Protein AF-A0A5B0RX99-F1 (afdb_monomer)

Mean predicted aligned error: 8.77 Å

InterPro domains:
  IPR029058 Alpha/Beta hydrolase fold [G3DSA:3.40.50.1820] (1-165)

Organism: NCBI:txid56615

Nearest PDB structures (foldseek):
  7n8o-assembly1_Q  TM=3.660E-01  e=1.520E+00  Synechocystis sp. PCC 6803 substr. Kazusa
  7k3h-assembly1_B  TM=4.152E-01  e=3.210E+00  synthetic construct

Solvent-accessible surface area (backbone atoms only — not comparable to full-atom values): 11463 Å² total; per-residue (Å²): 92,63,72,64,35,92,83,40,63,85,83,66,67,64,47,78,41,72,55,73,73,66,73,64,58,77,75,47,52,69,70,57,51,49,55,49,50,66,51,41,80,76,48,32,45,50,47,56,87,42,35,36,41,37,44,31,20,48,67,59,58,67,37,58,70,59,34,48,52,50,38,57,46,75,47,63,54,42,88,83,42,94,37,45,35,38,34,34,30,39,17,29,44,44,78,59,56,84,49,66,58,44,70,77,42,39,73,61,45,64,72,65,63,66,54,66,38,58,53,67,61,49,44,47,55,54,49,52,54,48,49,38,51,52,49,32,52,57,36,68,68,59,72,86,50,102,53,48,68,58,49,51,50,51,30,51,49,30,49,50,50,39,48,50,53,50,60,73,26,38,66,76,83,70,96,70,75,97,78,77,71,92,42,76,92,70,48,45,56,70,18,41,50,72,81,44,76,41,82,134

Radius of gyration: 18.37 Å; Cα contacts (8 Å, |Δi|>4): 247; chains: 1; bounding box: 47×45×50 Å

Secondary structure (DSSP, 8-state):
--SS-TT--TT---EEEES--GGGGGGS-HHHHHHHHHGGGTS-SS-TT--EEEEE-HHHHH-HHHHHHHHHHHTGGGGG----EEEEEETT--GGGGSSHHHHTHHHHHHHT--SS-HHHHHHHHHHHHHHHHHHHHHHTS---TTHHHHHHHHHHHHHHHHHHHHHTSPPPPSS-TT----GGG--TT-EEEEEEE--

Foldseek 3Di:
DQQPPPPRDPPAAAEEEEADDCVVVVVDDPVSVVVQVVCVPQAAPHHLRHEYEYEHELVQCVPVVNVVVVCSRPPPSNVPGPYFYWYKYAAQDDSCLPDCCCVVPVVVCVVVSSGPERSVLSVVLSVLLVVLSVQLSVLVPPPCDVVNVVSVVSNVVSVVSNVVSLVVQADDPPPDDPDDDPDSVNRDHSHMDIPDGDHD

Structure (mmCIF, N/CA/C/O backbone):
data_AF-A0A5B0RX99-F1
#
_entry.id   AF-A0A5B0RX99-F1
#
loop_
_atom_site.group_PDB
_atom_site.id
_atom_site.type_symbol
_atom_site.label_atom_id
_atom_site.label_alt_id
_atom_site.label_comp_id
_atom_site.label_asym_id
_atom_site.label_entity_id
_atom_site.label_seq_id
_atom_site.pdbx_PDB_ins_code
_atom_site.Cartn_x
_atom_site.Cartn_y
_atom_site.Cartn_z
_atom_site.occupancy
_atom_site.B_iso_or_equiv
_atom_site.auth_seq_id
_atom_site.auth_comp_id
_atom_site.auth_asym_id
_atom_site.auth_atom_id
_atom_site.pdbx_PDB_model_num
ATOM 1 N N . MET A 1 1 ? -13.261 -9.940 0.180 1.00 48.97 1 MET A N 1
ATOM 2 C CA . MET A 1 1 ? -13.427 -11.412 0.161 1.00 48.97 1 MET A CA 1
ATOM 3 C C . MET A 1 1 ? -13.240 -12.005 1.550 1.00 48.97 1 MET A C 1
ATOM 5 O O . MET A 1 1 ? -14.207 -12.519 2.079 1.00 48.97 1 MET A O 1
ATOM 9 N N . ALA A 1 2 ? -12.055 -11.882 2.155 1.00 49.72 2 ALA A N 1
ATOM 10 C CA . ALA A 1 2 ? -11.789 -12.439 3.480 1.00 49.72 2 ALA A CA 1
ATOM 11 C C . ALA A 1 2 ? -12.323 -11.592 4.651 1.00 49.72 2 ALA A C 1
ATOM 13 O O . ALA A 1 2 ? -12.581 -12.140 5.709 1.00 49.72 2 ALA A O 1
ATOM 14 N N . ALA A 1 3 ? -12.544 -10.280 4.480 1.00 50.34 3 ALA A N 1
ATOM 15 C CA . ALA A 1 3 ? -12.941 -9.429 5.605 1.00 50.34 3 ALA A CA 1
ATOM 16 C C . ALA A 1 3 ? -14.459 -9.402 5.887 1.00 50.34 3 ALA A C 1
ATOM 18 O O . ALA A 1 3 ? -14.861 -9.135 7.009 1.00 50.34 3 ALA A O 1
ATOM 19 N N . ARG A 1 4 ? -15.310 -9.704 4.897 1.00 54.78 4 ARG A N 1
ATOM 20 C CA . ARG A 1 4 ? -16.761 -9.927 5.090 1.00 54.78 4 ARG A CA 1
ATOM 21 C C . ARG A 1 4 ? -17.143 -11.412 5.031 1.00 54.78 4 ARG A C 1
ATOM 23 O O . ARG A 1 4 ? -18.325 -11.736 5.060 1.00 54.78 4 ARG A O 1
ATOM 30 N N . HIS A 1 5 ? -16.164 -12.313 4.892 1.00 60.03 5 HIS A N 1
ATOM 31 C CA . HIS A 1 5 ? -16.451 -13.745 4.899 1.00 60.03 5 HIS A CA 1
ATOM 32 C C . HIS A 1 5 ? -17.009 -14.130 6.277 1.00 60.03 5 HIS A C 1
ATOM 34 O O . HIS A 1 5 ? -16.425 -13.703 7.275 1.00 60.03 5 HIS A O 1
ATOM 40 N N . PRO A 1 6 ? -18.078 -14.941 6.364 1.00 60.66 6 PRO A N 1
ATOM 41 C CA . PRO A 1 6 ? -18.607 -15.408 7.647 1.00 60.66 6 PRO A CA 1
ATOM 42 C C . PRO A 1 6 ? -17.532 -16.073 8.518 1.00 60.66 6 PRO A C 1
ATOM 44 O O . PRO A 1 6 ? -17.501 -15.872 9.727 1.00 60.66 6 PRO A O 1
ATOM 47 N N . ASP A 1 7 ? -16.598 -16.777 7.874 1.00 62.06 7 ASP A N 1
ATOM 48 C CA . ASP A 1 7 ? -15.491 -17.479 8.537 1.00 62.06 7 ASP A CA 1
ATOM 49 C C . ASP A 1 7 ? -14.219 -16.628 8.689 1.00 62.06 7 ASP A C 1
ATOM 51 O O . ASP A 1 7 ? -13.134 -17.165 8.917 1.00 62.06 7 ASP A O 1
ATOM 55 N N . ARG A 1 8 ? -14.304 -15.299 8.529 1.00 68.62 8 ARG A N 1
ATOM 56 C CA . ARG A 1 8 ? -13.159 -14.420 8.786 1.00 68.62 8 ARG A CA 1
ATOM 57 C C . ARG A 1 8 ? -12.666 -14.639 10.218 1.00 68.62 8 ARG A C 1
ATOM 59 O O . ARG A 1 8 ? -13.447 -14.444 11.155 1.00 68.62 8 ARG A O 1
ATOM 66 N N . PRO A 1 9 ? -11.365 -14.895 10.429 1.00 74.38 9 PRO A N 1
ATOM 67 C CA . PRO A 1 9 ? -10.813 -14.867 11.772 1.00 74.38 9 PRO A CA 1
ATOM 68 C C . PRO A 1 9 ? -11.010 -13.478 12.390 1.00 74.38 9 PRO A C 1
ATOM 70 O O . PRO A 1 9 ? -10.535 -12.479 11.853 1.00 74.38 9 PRO A O 1
ATOM 73 N N . LYS A 1 10 ? -11.684 -13.400 13.544 1.00 74.75 10 LYS A N 1
ATOM 74 C CA . LYS A 1 10 ? -11.911 -12.130 14.268 1.00 74.75 10 LYS A CA 1
ATOM 75 C C . LYS A 1 10 ? -10.614 -11.395 14.632 1.00 74.75 10 LYS A C 1
ATOM 77 O O . LYS A 1 10 ? -10.654 -10.213 14.939 1.00 74.75 10 LYS A O 1
ATOM 82 N N . SER A 1 11 ? -9.483 -12.097 14.611 1.00 79.50 11 SER A N 1
ATOM 83 C CA . SER A 1 11 ? -8.149 -11.545 14.842 1.00 79.50 11 SER A CA 1
ATOM 84 C C . SER A 1 11 ? -7.609 -10.714 13.677 1.00 79.50 11 SER A C 1
ATOM 86 O O . SER A 1 11 ? -6.630 -9.993 13.855 1.00 79.50 11 SER A O 1
ATOM 88 N N . TRP A 1 12 ? -8.196 -10.812 12.483 1.00 82.88 12 TRP A N 1
ATOM 89 C CA . TRP A 1 12 ? -7.790 -9.981 11.357 1.00 82.88 12 TRP A CA 1
ATOM 90 C C . TRP A 1 12 ? -8.253 -8.551 11.602 1.00 82.88 12 TRP A C 1
ATOM 92 O O . TRP A 1 12 ? -9.416 -8.335 11.929 1.00 82.88 12 TRP A O 1
ATOM 102 N N . LYS A 1 13 ? -7.343 -7.590 11.426 1.00 82.25 13 LYS A N 1
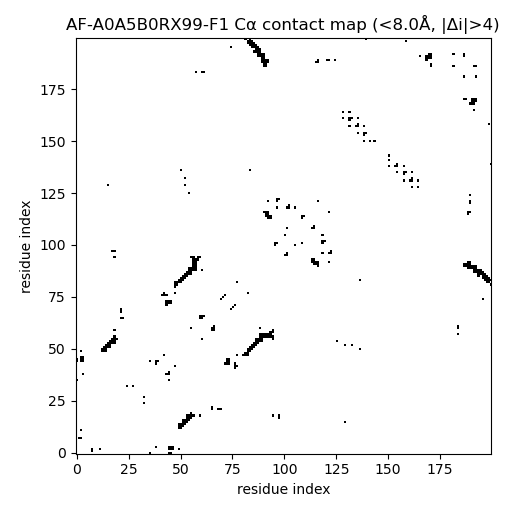ATOM 103 C CA . LYS A 1 13 ? -7.595 -6.177 11.747 1.00 82.25 13 LYS A CA 1
ATOM 104 C C . LYS A 1 13 ? -7.619 -5.247 10.538 1.00 82.25 13 LYS A C 1
ATOM 106 O O . LYS A 1 13 ? -8.270 -4.217 10.585 1.00 82.25 13 LYS A O 1
ATOM 111 N N . ARG A 1 14 ? -6.895 -5.586 9.470 1.00 87.75 14 ARG A N 1
ATOM 112 C CA . ARG A 1 14 ? -6.682 -4.694 8.323 1.00 87.75 14 ARG A CA 1
ATOM 113 C C . ARG A 1 14 ? -6.332 -5.446 7.052 1.00 87.75 14 ARG A C 1
ATOM 115 O O . ARG A 1 14 ? -5.936 -6.612 7.099 1.00 87.75 14 ARG A O 1
ATOM 122 N N . PHE A 1 15 ? -6.448 -4.756 5.925 1.00 88.06 15 PHE A N 1
ATOM 123 C CA . PHE A 1 15 ? -5.932 -5.195 4.638 1.00 88.06 15 PHE A CA 1
ATOM 124 C C . PHE A 1 15 ? -4.749 -4.355 4.199 1.00 88.06 15 PHE A C 1
ATOM 126 O O . PHE A 1 15 ? -4.775 -3.131 4.287 1.00 88.06 15 PHE A O 1
ATOM 133 N N . ILE A 1 16 ? -3.740 -5.041 3.677 1.00 92.75 16 ILE A N 1
ATOM 134 C CA . ILE A 1 16 ? -2.581 -4.440 3.036 1.00 92.75 16 ILE A CA 1
ATOM 135 C C . ILE A 1 16 ? -2.421 -5.171 1.712 1.00 92.75 16 ILE A C 1
ATOM 137 O O . ILE A 1 16 ? -2.201 -6.382 1.691 1.00 92.75 16 ILE A O 1
ATOM 141 N N . LEU A 1 17 ? -2.656 -4.454 0.621 1.00 93.06 17 LEU A N 1
ATOM 142 C CA . LEU A 1 17 ? -2.718 -5.000 -0.724 1.00 93.06 17 LEU A CA 1
ATOM 143 C C . LEU A 1 17 ? -1.604 -4.381 -1.560 1.00 93.06 17 LEU A C 1
ATOM 145 O O . LEU A 1 17 ? -1.569 -3.169 -1.769 1.00 93.06 17 LEU A O 1
ATOM 149 N N . TYR A 1 18 ? -0.715 -5.235 -2.046 1.00 95.81 18 TYR A N 1
ATOM 150 C CA . TYR A 1 18 ? 0.380 -4.859 -2.925 1.00 95.81 18 TYR A CA 1
ATOM 151 C C . TYR A 1 18 ? 0.031 -5.269 -4.352 1.00 95.81 18 TYR A C 1
ATOM 153 O O . TYR A 1 18 ? -0.086 -6.459 -4.634 1.00 95.81 18 TYR A O 1
ATOM 161 N N . ASP A 1 19 ? -0.186 -4.280 -5.216 1.00 93.94 19 ASP A N 1
ATOM 162 C CA . ASP A 1 19 ? -0.497 -4.432 -6.643 1.00 93.94 19 ASP A CA 1
ATOM 163 C C . ASP A 1 19 ? -1.540 -5.531 -6.937 1.00 93.94 19 ASP A C 1
ATOM 165 O O . ASP A 1 19 ? -1.270 -6.483 -7.678 1.00 93.94 19 ASP A O 1
ATOM 169 N N . PRO A 1 20 ? -2.723 -5.473 -6.292 1.00 92.06 20 PRO A N 1
ATOM 170 C CA . PRO A 1 20 ? -3.674 -6.576 -6.287 1.00 92.06 20 PRO A CA 1
ATOM 171 C C . PRO A 1 20 ? -4.205 -6.877 -7.689 1.00 92.06 20 PRO A C 1
ATOM 173 O O . PRO A 1 20 ? -4.801 -6.020 -8.328 1.00 92.06 20 PRO A O 1
ATOM 176 N N . TRP A 1 21 ? -4.094 -8.131 -8.129 1.00 90.19 21 TRP A N 1
ATOM 177 C CA . TRP A 1 21 ? -4.606 -8.575 -9.426 1.00 90.19 21 TRP A CA 1
ATOM 178 C C . TRP A 1 21 ? -6.071 -9.042 -9.348 1.00 90.19 21 TRP A C 1
ATOM 180 O O . TRP A 1 21 ? -6.367 -10.183 -8.989 1.00 90.19 21 TRP A O 1
ATOM 190 N N . LEU A 1 22 ? -7.004 -8.159 -9.717 1.00 85.81 22 LEU A N 1
ATOM 191 C CA . LEU A 1 22 ? -8.449 -8.369 -9.578 1.00 85.81 22 LEU A CA 1
ATOM 192 C C . LEU A 1 22 ? -9.077 -9.265 -10.643 1.00 85.81 22 LEU A C 1
ATOM 194 O O . LEU A 1 22 ? -10.106 -9.874 -10.376 1.00 85.81 22 LEU A O 1
ATOM 198 N N . GLU A 1 23 ? -8.491 -9.378 -11.830 1.00 85.94 23 GLU A N 1
ATOM 199 C CA . GLU A 1 23 ? -9.034 -10.204 -12.918 1.00 85.94 23 GLU A CA 1
ATOM 200 C C . GLU A 1 23 ? -9.029 -11.694 -12.548 1.00 85.94 23 GLU A C 1
ATOM 202 O O . GLU A 1 23 ? -9.865 -12.460 -13.016 1.00 85.94 23 GLU A O 1
ATOM 207 N N . THR A 1 24 ? -8.168 -12.104 -11.612 1.00 81.12 24 THR A N 1
ATOM 208 C CA . THR A 1 24 ? -8.200 -13.456 -11.032 1.00 81.12 24 THR A CA 1
ATOM 209 C C . THR A 1 24 ? -9.530 -13.775 -10.339 1.00 81.12 24 THR A C 1
ATOM 211 O O . THR A 1 24 ? -9.925 -14.940 -10.250 1.00 81.12 24 THR A O 1
ATOM 214 N N . LEU A 1 25 ? -10.271 -12.751 -9.899 1.00 77.62 25 LEU A N 1
ATOM 215 C CA . LEU A 1 25 ? -11.592 -12.922 -9.304 1.00 77.62 25 LEU A CA 1
ATOM 216 C C . LEU A 1 25 ? -12.613 -13.436 -10.323 1.00 77.62 25 LEU A C 1
ATOM 218 O O . LEU A 1 25 ? -13.519 -14.165 -9.932 1.00 77.62 25 LEU A O 1
ATOM 222 N N . ASP A 1 26 ? -12.454 -13.141 -11.614 1.00 75.31 26 ASP A N 1
ATOM 223 C CA . ASP A 1 26 ? -13.386 -13.594 -12.657 1.00 75.31 26 ASP A CA 1
ATOM 224 C C . ASP A 1 26 ? -13.341 -15.120 -12.854 1.00 75.31 26 ASP A C 1
ATOM 226 O O . ASP A 1 26 ? -14.291 -15.717 -13.359 1.00 75.31 26 ASP A O 1
ATOM 230 N N . HIS A 1 27 ? -12.272 -15.768 -12.385 1.00 79.94 27 HIS A N 1
ATOM 231 C CA . HIS A 1 27 ? -12.102 -17.221 -12.400 1.00 79.94 27 HIS A CA 1
ATOM 232 C C . HIS A 1 27 ? -12.563 -17.907 -11.108 1.00 79.94 27 HIS A C 1
ATOM 234 O O . HIS A 1 27 ? -12.503 -19.133 -10.994 1.00 79.94 27 HIS A O 1
ATOM 240 N N . CYS A 1 28 ? -13.020 -17.146 -10.113 1.00 76.50 28 CYS A N 1
ATOM 241 C CA . CYS A 1 28 ? -13.572 -17.730 -8.901 1.00 76.50 28 CYS A CA 1
ATOM 242 C C . CYS A 1 28 ? -14.968 -18.321 -9.162 1.00 76.50 28 CYS A C 1
ATOM 244 O O . CYS A 1 28 ? -15.709 -17.862 -10.028 1.00 76.50 28 CYS A O 1
ATOM 246 N N . SER A 1 29 ? -15.360 -19.328 -8.373 1.00 75.12 29 SER A N 1
ATOM 247 C CA . SER A 1 29 ? -16.665 -19.994 -8.538 1.00 75.12 29 SER A CA 1
ATOM 248 C C . SER A 1 29 ? -17.858 -19.021 -8.517 1.00 75.12 29 SER A C 1
ATOM 250 O O . SER A 1 29 ? -17.856 -18.028 -7.790 1.00 75.12 29 SER A O 1
ATOM 252 N N . GLU A 1 30 ? -18.947 -19.338 -9.225 1.00 73.31 30 GLU A N 1
ATOM 253 C CA . GLU A 1 30 ? -20.167 -18.512 -9.184 1.00 73.31 30 GLU A CA 1
ATOM 254 C C . GLU A 1 30 ? -20.716 -18.333 -7.765 1.00 73.31 30 GLU A C 1
ATOM 256 O O . GLU A 1 30 ? -21.224 -17.266 -7.424 1.00 73.31 30 GLU A O 1
ATOM 261 N N . LYS A 1 31 ? -20.595 -19.362 -6.915 1.00 73.31 31 LYS A N 1
ATOM 262 C CA . LYS A 1 31 ? -20.959 -19.281 -5.493 1.00 73.31 31 LYS A CA 1
ATOM 263 C C . LYS A 1 31 ? -20.141 -18.200 -4.793 1.00 73.31 31 LYS A C 1
ATOM 265 O O . LYS A 1 31 ? -20.697 -17.394 -4.051 1.00 73.31 31 LYS A O 1
ATOM 270 N N . PHE A 1 32 ? -18.840 -18.169 -5.063 1.00 70.69 32 PHE A N 1
ATOM 271 C CA . PHE A 1 32 ? -17.937 -17.161 -4.541 1.00 70.69 32 PHE A CA 1
ATOM 272 C C . PHE A 1 32 ? -18.341 -15.745 -5.008 1.00 70.69 32 PHE A C 1
ATOM 274 O O . PHE A 1 32 ? -18.534 -14.843 -4.188 1.00 70.69 32 PHE A O 1
ATOM 281 N N . ILE A 1 33 ? -18.564 -15.569 -6.313 1.00 69.12 33 ILE A N 1
ATOM 282 C CA . ILE A 1 33 ? -18.922 -14.275 -6.914 1.00 69.12 33 ILE A CA 1
ATOM 283 C C . ILE A 1 33 ? -20.311 -13.797 -6.479 1.00 69.12 33 ILE A C 1
ATOM 285 O O . ILE A 1 33 ? -20.505 -12.607 -6.243 1.00 69.12 33 ILE A O 1
ATOM 289 N N . ARG A 1 34 ? -21.283 -14.699 -6.302 1.00 65.94 34 ARG A N 1
ATOM 290 C CA . ARG A 1 34 ? -22.616 -14.359 -5.778 1.00 65.94 34 ARG A CA 1
ATOM 291 C C . ARG A 1 34 ? -22.567 -13.886 -4.331 1.00 65.94 34 ARG A C 1
ATOM 293 O O . ARG A 1 34 ? -23.267 -12.933 -4.010 1.00 65.94 34 ARG A O 1
ATOM 300 N N . THR A 1 35 ? -21.756 -14.504 -3.472 1.00 65.31 35 THR A N 1
ATOM 301 C CA . THR A 1 35 ? -21.557 -14.034 -2.089 1.00 65.31 35 THR A CA 1
ATOM 302 C C . THR A 1 35 ? -20.919 -12.647 -2.073 1.00 65.31 35 THR A C 1
ATOM 304 O O . THR A 1 35 ? -21.375 -11.765 -1.353 1.00 65.31 35 THR A O 1
ATOM 307 N N . TRP A 1 36 ? -19.927 -12.431 -2.937 1.00 62.25 36 TRP A N 1
ATOM 308 C CA . TRP A 1 36 ? -19.268 -11.141 -3.125 1.00 62.25 36 TRP A CA 1
ATOM 309 C C . TRP A 1 36 ? -20.218 -10.048 -3.645 1.00 62.25 36 TRP A C 1
ATOM 311 O O . TRP A 1 36 ? -20.199 -8.933 -3.127 1.00 62.25 36 TRP A O 1
ATOM 321 N N . ARG A 1 37 ? -21.104 -10.372 -4.600 1.00 60.50 37 ARG A N 1
ATOM 322 C CA . ARG A 1 37 ? -22.105 -9.432 -5.139 1.00 60.50 37 ARG A CA 1
ATOM 323 C C . ARG A 1 37 ? -23.303 -9.198 -4.212 1.00 60.50 37 ARG A C 1
ATOM 325 O O . ARG A 1 37 ? -23.871 -8.114 -4.201 1.00 60.50 37 ARG A O 1
ATOM 332 N N . LYS A 1 38 ? -23.705 -10.192 -3.411 1.00 55.03 38 LYS A N 1
ATOM 333 C CA . LYS A 1 38 ? -24.782 -10.030 -2.416 1.00 55.03 38 LYS A CA 1
ATOM 334 C C . LYS A 1 38 ? -24.378 -9.118 -1.259 1.00 55.03 38 LYS A C 1
ATOM 336 O O . LYS A 1 38 ? -25.241 -8.423 -0.744 1.00 55.03 38 LYS A O 1
ATOM 341 N N . SER A 1 39 ? -23.097 -9.076 -0.874 1.00 51.81 39 SER A N 1
ATOM 342 C CA . SER A 1 39 ? -22.603 -8.039 0.046 1.00 51.81 39 SER A CA 1
ATOM 343 C C . SER A 1 39 ? -22.431 -6.673 -0.629 1.00 51.81 39 SER A C 1
ATOM 345 O O . SER A 1 39 ? -22.337 -5.662 0.056 1.00 51.81 39 SER A O 1
ATOM 347 N N . SER A 1 40 ? -22.384 -6.630 -1.965 1.00 50.34 40 SER A N 1
ATOM 348 C CA . SER A 1 40 ? -22.150 -5.417 -2.753 1.00 50.34 40 SER A CA 1
ATOM 349 C C . SER A 1 40 ? -23.432 -4.726 -3.229 1.00 50.34 40 SER A C 1
ATOM 351 O O . SER A 1 40 ? -23.361 -3.910 -4.144 1.00 50.34 40 SER A O 1
ATOM 353 N N . SER A 1 41 ? -24.608 -5.026 -2.662 1.00 47.09 41 SER A N 1
ATOM 354 C CA . SER A 1 41 ? -25.822 -4.270 -3.007 1.00 47.09 41 SER A CA 1
ATOM 355 C C . SER A 1 41 ? -25.813 -2.831 -2.468 1.00 47.09 41 SER A C 1
ATOM 357 O O . SER A 1 41 ? -26.696 -2.065 -2.840 1.00 47.09 41 SER A O 1
ATOM 359 N N . SER A 1 42 ? -24.817 -2.448 -1.652 1.00 52.75 42 SER A N 1
ATOM 360 C CA . SER A 1 42 ? -24.523 -1.045 -1.297 1.00 52.75 42 SER A CA 1
ATOM 361 C C . SER A 1 42 ? -23.210 -0.795 -0.522 1.00 52.75 42 SER A C 1
ATOM 363 O O . SER A 1 42 ? -22.990 0.344 -0.117 1.00 52.75 42 SER A O 1
ATOM 365 N N . GLU A 1 43 ? -22.381 -1.811 -0.218 1.00 55.94 43 GLU A N 1
ATOM 366 C CA . GLU A 1 43 ? -21.319 -1.662 0.804 1.00 55.94 43 GLU A CA 1
ATOM 367 C C . GLU A 1 43 ? -19.937 -2.269 0.467 1.00 55.94 43 GLU A C 1
ATOM 369 O O . GLU A 1 43 ? -19.058 -2.331 1.332 1.00 55.94 43 GLU A O 1
ATOM 374 N N . GLY A 1 44 ? -19.717 -2.720 -0.769 1.00 60.34 44 GLY A N 1
ATOM 375 C CA . GLY A 1 44 ? -18.430 -3.257 -1.215 1.00 60.34 44 GLY A CA 1
ATOM 376 C C . GLY A 1 44 ? -17.941 -4.542 -0.503 1.00 60.34 44 GLY A C 1
ATOM 377 O O . GLY A 1 44 ? -18.557 -5.072 0.424 1.00 60.34 44 GLY A O 1
ATOM 378 N N . PRO A 1 45 ? -16.810 -5.122 -0.949 1.00 63.78 45 PRO A N 1
ATOM 379 C CA . PRO A 1 45 ? -16.226 -6.356 -0.402 1.00 63.78 45 PRO A CA 1
ATOM 380 C C . PRO A 1 45 ? -15.409 -6.214 0.888 1.00 63.78 45 PRO A C 1
ATOM 382 O O . PRO A 1 45 ? -14.949 -7.236 1.424 1.00 63.78 45 PRO A O 1
ATOM 385 N N . VAL A 1 46 ? -15.172 -4.985 1.348 1.00 65.31 46 VAL A N 1
ATOM 386 C CA . VAL A 1 46 ? -14.427 -4.675 2.574 1.00 65.31 46 VAL A CA 1
ATOM 387 C C . VAL A 1 46 ? -15.416 -4.137 3.615 1.00 65.31 46 VAL A C 1
ATOM 389 O O . VAL A 1 46 ? -16.276 -3.333 3.261 1.00 65.31 46 VAL A O 1
ATOM 392 N N . PRO A 1 47 ? -15.383 -4.610 4.869 1.00 67.50 47 PRO A N 1
ATOM 393 C CA . PRO A 1 47 ? -16.196 -4.048 5.942 1.00 67.50 47 PRO A CA 1
ATOM 394 C C . PRO A 1 47 ? -15.847 -2.575 6.201 1.00 67.50 47 PRO A C 1
ATOM 396 O O . PRO A 1 47 ? -14.684 -2.210 6.018 1.00 67.50 47 PRO A O 1
ATOM 399 N N . PRO A 1 48 ? -16.803 -1.745 6.651 1.00 65.75 48 PRO A N 1
ATOM 400 C CA . PRO A 1 48 ? -16.558 -0.336 6.958 1.00 65.75 48 PRO A CA 1
ATOM 401 C C . PRO A 1 48 ? -15.598 -0.145 8.143 1.00 65.75 48 PRO A C 1
ATOM 403 O O . PRO A 1 48 ? -14.924 0.869 8.221 1.00 65.75 48 PRO A O 1
ATOM 406 N N . ASP A 1 49 ? -15.481 -1.131 9.030 1.00 68.94 49 ASP A N 1
ATOM 407 C CA . ASP A 1 49 ? -14.605 -1.145 10.206 1.00 68.94 49 ASP A CA 1
ATOM 408 C C . ASP A 1 49 ? -13.188 -1.672 9.908 1.00 68.94 49 ASP A C 1
ATOM 410 O O . ASP A 1 49 ? -12.445 -1.985 10.831 1.00 68.94 49 ASP A O 1
ATOM 414 N N . PHE A 1 50 ? -12.800 -1.826 8.633 1.00 79.69 50 PHE A N 1
ATOM 415 C CA . PHE A 1 50 ? -11.579 -2.556 8.277 1.00 79.69 50 PHE A CA 1
ATOM 416 C C . PHE A 1 50 ? -10.534 -1.704 7.536 1.00 79.69 50 PHE A C 1
ATOM 418 O O . PHE A 1 50 ? -10.607 -1.578 6.312 1.00 79.69 50 PHE A O 1
ATOM 425 N N . PRO A 1 51 ? -9.538 -1.131 8.223 1.00 87.50 51 PRO A N 1
ATOM 426 C CA . PRO A 1 51 ? -8.460 -0.360 7.611 1.00 87.50 51 PRO A CA 1
ATOM 427 C C . PRO A 1 51 ? -7.875 -1.006 6.350 1.00 87.50 51 PRO A C 1
ATOM 429 O O . PRO A 1 51 ? -7.661 -2.220 6.304 1.00 87.50 51 PRO A O 1
ATOM 432 N N . CYS A 1 52 ? -7.618 -0.207 5.312 1.00 89.19 52 CYS 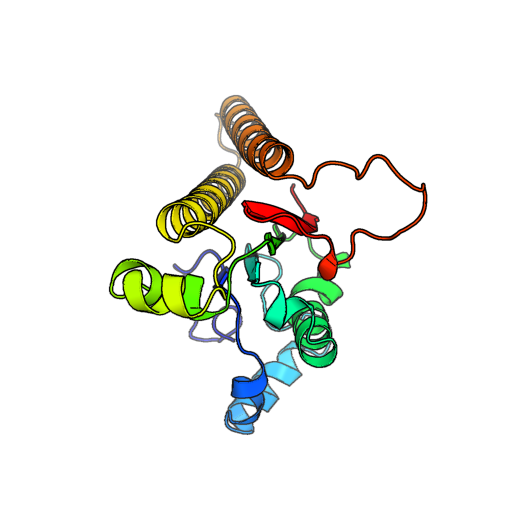A N 1
ATOM 433 C CA . CYS A 1 52 ? -7.095 -0.713 4.042 1.00 89.19 52 CYS A CA 1
ATOM 434 C C . CYS A 1 52 ? -5.967 0.152 3.475 1.00 89.19 52 CYS A C 1
ATOM 436 O O . CYS A 1 52 ? -6.182 1.321 3.156 1.00 89.19 52 CYS A O 1
ATOM 438 N N . LEU A 1 53 ? -4.802 -0.459 3.278 1.00 93.38 53 LEU A N 1
ATOM 439 C CA . LEU A 1 53 ? -3.693 0.083 2.504 1.00 93.38 53 LEU A CA 1
ATOM 440 C C . LEU A 1 53 ? -3.640 -0.616 1.145 1.00 93.38 53 LEU A C 1
ATOM 442 O O . LEU A 1 53 ? -3.664 -1.844 1.075 1.00 93.38 53 LEU A O 1
ATOM 446 N N . ILE A 1 54 ? -3.553 0.164 0.073 1.00 94.06 54 ILE A N 1
ATOM 447 C CA . ILE A 1 54 ? -3.296 -0.320 -1.282 1.00 94.06 54 ILE A CA 1
ATOM 448 C C . ILE A 1 54 ? -2.072 0.414 -1.823 1.00 94.06 54 ILE A C 1
ATOM 450 O O . ILE A 1 54 ? -2.036 1.647 -1.830 1.00 94.06 54 ILE A O 1
ATOM 454 N N . VAL A 1 55 ? -1.080 -0.341 -2.288 1.00 96.62 55 VAL A N 1
ATOM 455 C CA . VAL A 1 55 ? 0.111 0.198 -2.950 1.00 96.62 55 VAL A CA 1
ATOM 456 C C . VAL A 1 55 ? 0.226 -0.437 -4.328 1.00 96.62 55 VAL A C 1
ATOM 458 O O . VAL A 1 55 ? 0.435 -1.642 -4.428 1.00 96.62 55 VAL A O 1
ATOM 461 N N . ASN A 1 56 ? 0.104 0.371 -5.381 1.00 95.62 56 ASN A N 1
ATOM 462 C CA . ASN A 1 56 ? 0.206 -0.088 -6.768 1.00 95.62 56 ASN A CA 1
ATOM 463 C C . ASN A 1 56 ? 1.542 0.276 -7.420 1.00 95.62 56 ASN A C 1
ATOM 465 O O . ASN A 1 56 ? 2.200 1.258 -7.055 1.00 95.62 56 ASN A O 1
ATOM 469 N N . SER A 1 57 ? 1.882 -0.481 -8.462 1.00 94.12 57 SER A N 1
ATOM 470 C CA . SER A 1 57 ? 2.844 -0.082 -9.482 1.00 94.12 57 SER A CA 1
ATOM 471 C C . SER A 1 57 ? 2.176 0.790 -10.560 1.00 94.12 57 SER A C 1
ATOM 473 O O . SER A 1 57 ? 0.973 0.665 -10.807 1.00 94.12 57 SER A O 1
ATOM 475 N N . PRO A 1 58 ? 2.923 1.657 -11.272 1.00 92.94 58 PRO A N 1
ATOM 476 C CA . PRO A 1 58 ? 2.344 2.532 -12.291 1.00 92.94 58 PRO A CA 1
ATOM 477 C C . PRO A 1 58 ? 1.663 1.765 -13.430 1.00 92.94 58 PRO A C 1
ATOM 479 O O . PRO A 1 58 ? 0.703 2.265 -14.004 1.00 92.94 58 PRO A O 1
ATOM 482 N N . GLY A 1 59 ? 2.129 0.549 -13.741 1.00 90.44 59 GLY A N 1
ATOM 483 C CA . GLY A 1 59 ? 1.547 -0.286 -14.794 1.00 90.44 59 GLY A CA 1
ATOM 484 C C . GLY A 1 59 ? 0.109 -0.712 -14.490 1.00 90.44 59 GLY A C 1
ATOM 485 O O . GLY A 1 59 ? -0.762 -0.566 -15.343 1.00 90.44 59 GLY A O 1
ATOM 486 N N . PHE A 1 60 ? -0.155 -1.173 -13.265 1.00 90.56 60 PHE A N 1
ATOM 487 C CA . PHE A 1 60 ? -1.506 -1.542 -12.826 1.00 90.56 60 PHE A CA 1
ATOM 488 C C . PHE A 1 60 ? -2.412 -0.320 -12.666 1.00 90.56 60 PHE A C 1
ATOM 490 O O . PHE A 1 60 ? -3.604 -0.392 -12.951 1.00 90.56 60 PHE A O 1
ATOM 497 N N . THR A 1 61 ? -1.857 0.826 -12.265 1.00 90.19 61 THR A N 1
ATOM 498 C CA . THR A 1 61 ? -2.619 2.081 -12.181 1.00 90.19 61 THR A CA 1
ATOM 499 C C . THR A 1 61 ? -2.974 2.640 -13.565 1.00 90.19 61 THR A C 1
ATOM 501 O O . THR A 1 61 ? -4.057 3.189 -13.747 1.00 90.19 61 THR A O 1
ATOM 504 N N . ALA A 1 62 ? -2.098 2.483 -14.562 1.00 90.31 62 ALA A N 1
ATOM 505 C CA . ALA A 1 62 ? -2.348 2.929 -15.935 1.00 90.31 62 ALA A CA 1
ATOM 506 C C . ALA A 1 62 ? -3.377 2.054 -16.676 1.00 90.31 62 ALA A C 1
ATOM 508 O O . ALA A 1 62 ? -4.002 2.510 -17.637 1.00 90.31 62 ALA A O 1
ATOM 509 N N . TRP A 1 63 ? -3.582 0.811 -16.231 1.00 91.00 63 TRP A N 1
ATOM 510 C CA . TRP A 1 63 ? -4.622 -0.067 -16.755 1.00 91.00 63 TRP A CA 1
ATOM 511 C C . TRP A 1 63 ? -6.004 0.403 -16.281 1.00 91.00 63 TRP A C 1
ATOM 513 O O . TRP A 1 63 ? -6.481 0.031 -15.213 1.00 91.00 63 TRP A O 1
ATOM 523 N N . LYS A 1 64 ? -6.654 1.247 -17.090 1.00 89.19 64 LYS A N 1
ATOM 524 C CA . LYS A 1 64 ? -7.882 1.976 -16.725 1.00 89.19 64 LYS A CA 1
ATOM 525 C C . LYS A 1 64 ? -9.008 1.078 -16.222 1.00 89.19 64 LYS A C 1
ATOM 527 O O . LYS A 1 64 ? -9.638 1.408 -15.221 1.00 89.19 64 LYS A O 1
ATOM 532 N N . GLU A 1 65 ? -9.275 -0.035 -16.898 1.00 89.88 65 GLU A N 1
ATOM 533 C CA . GLU A 1 65 ? -10.357 -0.954 -16.536 1.00 89.88 65 GLU A CA 1
ATOM 534 C C . GLU A 1 65 ? -10.085 -1.605 -15.180 1.00 89.88 65 GLU A C 1
ATOM 536 O O . GLU A 1 65 ? -10.957 -1.613 -14.311 1.00 89.88 65 GLU A O 1
ATOM 541 N N . HIS A 1 66 ? -8.859 -2.087 -14.979 1.00 89.50 66 HIS A N 1
ATOM 542 C CA . HIS A 1 66 ? -8.412 -2.657 -13.716 1.00 89.50 66 HIS A CA 1
ATOM 543 C C . HIS A 1 66 ? -8.464 -1.625 -12.583 1.00 89.50 66 HIS A C 1
ATOM 545 O O . HIS A 1 66 ? -9.061 -1.866 -11.533 1.00 89.50 66 HIS A O 1
ATOM 551 N N . PHE A 1 67 ? -7.887 -0.444 -12.809 1.00 89.44 67 PHE A N 1
ATOM 552 C CA . PHE A 1 67 ? -7.834 0.633 -11.830 1.00 89.44 67 PHE A CA 1
ATOM 553 C C . PHE A 1 67 ? -9.236 1.101 -11.435 1.00 89.44 67 PHE A C 1
ATOM 555 O O . PHE A 1 67 ? -9.515 1.259 -10.248 1.00 89.44 67 PHE A O 1
ATOM 562 N N . LYS A 1 68 ? -10.156 1.226 -12.399 1.00 87.12 68 LYS A N 1
ATOM 563 C CA . LYS A 1 68 ? -11.567 1.513 -12.124 1.00 87.12 68 LYS A CA 1
ATOM 564 C C . LYS A 1 68 ? -12.199 0.426 -11.255 1.00 87.12 68 LYS A C 1
ATOM 566 O O . LYS A 1 68 ? -12.775 0.751 -10.225 1.00 87.12 68 LYS A O 1
ATOM 571 N N . ARG A 1 69 ? -12.034 -0.859 -11.601 1.00 85.31 69 ARG A N 1
ATOM 572 C CA . ARG A 1 69 ? -12.536 -1.974 -10.773 1.00 85.31 69 ARG A CA 1
ATOM 573 C C . ARG A 1 69 ? -11.976 -1.915 -9.352 1.00 85.31 69 ARG A C 1
ATOM 575 O O . ARG A 1 69 ? -12.702 -2.164 -8.398 1.00 85.31 69 ARG A O 1
ATOM 582 N N . LEU A 1 70 ? -10.701 -1.575 -9.193 1.00 85.75 70 LEU A N 1
ATOM 583 C CA . LEU A 1 70 ? -10.066 -1.434 -7.886 1.00 85.75 70 LEU A CA 1
ATOM 584 C C . LEU A 1 70 ? -10.688 -0.298 -7.069 1.00 85.75 70 LEU A C 1
ATOM 586 O O . LEU A 1 70 ? -11.011 -0.499 -5.899 1.00 85.75 70 LEU A O 1
ATOM 590 N N . GLN A 1 71 ? -10.929 0.861 -7.680 1.00 83.06 71 GLN A N 1
ATOM 591 C CA . GLN A 1 71 ? -11.633 1.959 -7.019 1.00 83.06 71 GLN A CA 1
ATOM 592 C C . GLN A 1 71 ? -13.072 1.581 -6.654 1.00 83.06 71 GLN A C 1
ATOM 594 O O . GLN A 1 71 ? -13.479 1.788 -5.510 1.00 83.06 71 GLN A O 1
ATOM 599 N N . ASP A 1 72 ? -13.819 0.983 -7.584 1.00 78.94 72 ASP A N 1
ATOM 600 C CA . ASP A 1 72 ? -15.206 0.556 -7.376 1.00 78.94 72 ASP A CA 1
ATOM 601 C C . ASP A 1 72 ? -15.312 -0.392 -6.170 1.00 78.94 72 ASP A C 1
ATOM 603 O O . ASP A 1 72 ? -16.224 -0.286 -5.354 1.00 78.94 72 ASP A O 1
ATOM 607 N N . LEU A 1 73 ? -14.341 -1.294 -6.014 1.00 76.56 73 LEU A N 1
ATOM 608 C CA . LEU A 1 73 ? -14.348 -2.298 -4.953 1.00 76.56 73 LEU A CA 1
ATOM 609 C C . LEU A 1 73 ? -13.812 -1.809 -3.617 1.00 76.56 73 LEU A C 1
ATOM 611 O O . LEU A 1 73 ? -14.247 -2.290 -2.572 1.00 76.56 73 LEU A O 1
ATOM 615 N N . PHE A 1 74 ? -12.827 -0.920 -3.618 1.00 76.12 74 PHE A N 1
ATOM 616 C CA . PHE A 1 74 ? -12.134 -0.570 -2.384 1.00 76.12 74 PHE A CA 1
ATOM 617 C C . PHE A 1 74 ? -12.381 0.863 -1.928 1.00 76.12 74 PHE A C 1
ATOM 619 O O . PHE A 1 74 ? -12.084 1.141 -0.772 1.00 76.12 74 PHE A O 1
ATOM 626 N N . ILE A 1 75 ? -12.939 1.749 -2.761 1.00 72.62 75 ILE A N 1
ATOM 627 C CA . ILE A 1 75 ? -12.951 3.202 -2.516 1.00 72.62 75 ILE A CA 1
ATOM 628 C C . ILE A 1 75 ? -14.348 3.822 -2.650 1.00 72.62 75 ILE A C 1
ATOM 630 O O . ILE A 1 75 ? -14.743 4.578 -1.765 1.00 72.62 75 ILE A O 1
ATOM 634 N N . ILE A 1 76 ? -15.111 3.512 -3.705 1.00 56.34 76 ILE A N 1
ATOM 635 C CA . ILE A 1 76 ? -16.350 4.244 -4.049 1.00 56.34 76 ILE A CA 1
ATOM 636 C C . ILE A 1 76 ? -17.442 4.131 -2.973 1.00 56.34 76 ILE A C 1
ATOM 638 O O . ILE A 1 76 ? -18.066 5.136 -2.626 1.00 56.34 76 ILE A O 1
ATOM 642 N N . ASP A 1 77 ? -17.609 2.960 -2.358 1.00 56.53 77 ASP A N 1
ATOM 643 C CA . ASP A 1 77 ? -18.607 2.766 -1.293 1.00 56.53 77 ASP A CA 1
ATOM 644 C C . ASP A 1 77 ? -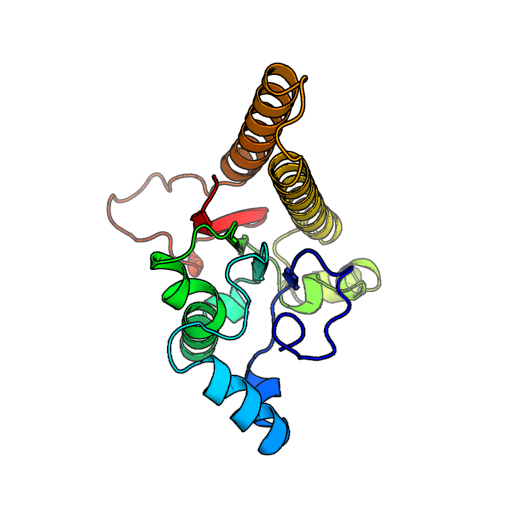18.207 3.412 0.044 1.00 56.53 77 ASP A C 1
ATOM 646 O O . ASP A 1 77 ? -19.019 3.517 0.966 1.00 56.53 77 ASP A O 1
ATOM 650 N N . ARG A 1 78 ? -16.970 3.914 0.166 1.00 60.38 78 ARG A N 1
ATOM 651 C CA . ARG A 1 78 ? -16.492 4.483 1.425 1.00 60.38 78 ARG A CA 1
ATOM 652 C C . ARG A 1 78 ? -16.972 5.895 1.674 1.00 60.38 78 ARG A C 1
ATOM 654 O O . ARG A 1 78 ? -16.878 6.314 2.809 1.00 60.38 78 ARG A O 1
ATOM 661 N N . ASN A 1 79 ? -17.533 6.661 0.738 1.00 53.56 79 ASN A N 1
ATOM 662 C CA . ASN A 1 79 ? -17.990 8.037 1.045 1.00 53.56 79 ASN A CA 1
ATOM 663 C C . ASN A 1 79 ? -19.030 8.144 2.185 1.00 53.56 79 ASN A C 1
ATOM 665 O O . ASN A 1 79 ? -19.290 9.244 2.658 1.00 53.56 79 ASN A O 1
ATOM 669 N N . LYS A 1 80 ? -19.570 7.014 2.657 1.00 58.44 80 LYS A N 1
ATOM 670 C CA . LYS A 1 80 ? -20.466 6.903 3.814 1.00 58.44 80 LYS A CA 1
ATOM 671 C C . LYS A 1 80 ? -19.847 6.210 5.042 1.00 58.44 80 LYS A C 1
ATOM 673 O O . LYS A 1 80 ? -20.553 6.046 6.029 1.00 58.44 80 LYS A O 1
ATOM 678 N N . SER A 1 81 ? -18.585 5.768 4.985 1.00 62.84 81 SER A N 1
ATOM 679 C CA . SER A 1 81 ? -17.910 5.074 6.089 1.00 62.84 81 SER A CA 1
ATOM 680 C C . SER A 1 81 ? -16.772 5.891 6.694 1.00 62.84 81 SER A C 1
ATOM 682 O O . SER A 1 81 ? -15.908 6.433 5.998 1.00 62.84 81 SER A O 1
ATOM 684 N N . ASP A 1 82 ? -16.720 5.897 8.019 1.00 66.31 82 ASP A N 1
ATOM 685 C CA . ASP A 1 82 ? -15.542 6.300 8.772 1.00 66.31 82 ASP A CA 1
ATOM 686 C C . ASP A 1 82 ? -14.526 5.152 8.725 1.00 66.31 82 ASP A C 1
ATOM 688 O O . ASP A 1 82 ? -14.272 4.503 9.728 1.00 66.31 82 ASP A O 1
ATOM 692 N N . GLN A 1 83 ? -13.950 4.873 7.552 1.00 74.19 83 GLN A N 1
ATOM 693 C CA . GLN A 1 83 ? -12.949 3.818 7.368 1.00 74.19 83 GLN A CA 1
ATOM 694 C C . GLN A 1 83 ? -11.580 4.391 6.989 1.00 74.19 83 GLN A C 1
ATOM 696 O O . GLN A 1 83 ? -11.460 5.103 5.987 1.00 74.19 83 GLN A O 1
ATOM 701 N N . PHE A 1 84 ? -10.533 4.012 7.731 1.00 85.25 84 PHE A N 1
ATOM 702 C CA . PHE A 1 84 ? -9.157 4.398 7.433 1.00 85.25 84 PHE A CA 1
ATOM 703 C C . PHE A 1 84 ? -8.729 3.725 6.129 1.00 85.25 84 PHE A C 1
ATOM 705 O O . PHE A 1 84 ? -8.820 2.503 5.960 1.00 85.25 84 PHE A O 1
ATOM 712 N N . CYS A 1 85 ? -8.312 4.531 5.159 1.00 88.38 85 CYS A N 1
ATOM 713 C CA . CYS A 1 85 ? -7.933 4.037 3.848 1.00 88.38 85 CYS A CA 1
ATOM 714 C C . CYS A 1 85 ? -6.807 4.868 3.266 1.00 88.38 85 CYS A C 1
ATOM 716 O O . CYS A 1 85 ? -6.857 6.100 3.303 1.00 88.38 85 CYS A O 1
ATOM 718 N N . LEU A 1 86 ? -5.857 4.190 2.637 1.00 91.81 86 LEU A N 1
ATOM 719 C CA . LEU A 1 86 ? -4.815 4.818 1.851 1.00 91.81 86 LEU A CA 1
ATOM 720 C C . LEU A 1 86 ? -4.605 4.028 0.564 1.00 91.81 86 LEU A C 1
ATOM 722 O O . LEU A 1 86 ? -4.381 2.821 0.600 1.00 91.81 86 LEU A O 1
ATOM 726 N N . PHE A 1 87 ? -4.679 4.718 -0.568 1.00 93.00 87 PHE A N 1
ATOM 727 C CA . PHE A 1 87 ? -4.318 4.181 -1.868 1.00 93.00 87 PHE A CA 1
ATOM 728 C C . PHE A 1 87 ? -3.256 5.066 -2.508 1.00 93.00 87 PHE A C 1
ATOM 730 O O . PHE A 1 87 ? -3.513 6.234 -2.815 1.00 93.00 87 PHE A O 1
ATOM 737 N N . ALA A 1 88 ? -2.076 4.497 -2.733 1.00 94.50 88 ALA A N 1
ATOM 738 C CA . ALA A 1 88 ? -0.976 5.165 -3.404 1.00 94.50 88 ALA A CA 1
ATOM 739 C C . ALA A 1 88 ? -0.397 4.325 -4.551 1.00 94.50 88 ALA A C 1
ATOM 741 O O . ALA A 1 88 ? -0.493 3.100 -4.577 1.00 94.50 88 ALA A O 1
ATOM 742 N N . THR A 1 89 ? 0.228 4.993 -5.515 1.00 95.50 89 THR A N 1
ATOM 743 C CA . THR A 1 89 ? 1.092 4.383 -6.534 1.00 95.50 89 THR A CA 1
ATOM 744 C C . THR A 1 89 ? 2.525 4.829 -6.301 1.00 95.50 89 THR A C 1
ATOM 746 O O . THR A 1 89 ? 2.776 6.027 -6.185 1.00 95.50 89 THR A O 1
ATOM 749 N N . LEU A 1 90 ? 3.465 3.886 -6.270 1.00 95.81 90 LEU A N 1
ATOM 750 C CA . LEU A 1 90 ? 4.892 4.192 -6.180 1.00 95.81 90 LEU A CA 1
ATOM 751 C C . LEU A 1 90 ? 5.497 4.304 -7.585 1.00 95.81 90 LEU A C 1
ATOM 753 O O . LEU A 1 90 ? 5.368 3.409 -8.414 1.00 95.81 90 LEU A O 1
ATOM 757 N N . GLY A 1 91 ? 6.161 5.419 -7.871 1.00 93.62 91 GLY A N 1
ATOM 758 C CA . GLY A 1 91 ? 6.805 5.668 -9.154 1.00 93.62 91 GLY A CA 1
ATOM 759 C C . GLY A 1 91 ? 8.026 4.788 -9.383 1.00 93.62 91 GLY A C 1
ATOM 760 O O . GLY A 1 91 ? 8.842 4.600 -8.485 1.00 93.62 91 GLY A O 1
ATOM 761 N N . GLY A 1 92 ? 8.194 4.307 -10.616 1.00 89.56 92 GLY A N 1
ATOM 762 C CA . GLY A 1 92 ? 9.407 3.618 -11.069 1.00 89.56 92 GLY A CA 1
ATOM 763 C C . GLY A 1 92 ? 9.592 2.174 -10.583 1.00 89.56 92 GLY A C 1
ATOM 764 O O . GLY A 1 92 ? 10.656 1.600 -10.830 1.00 89.56 92 GLY A O 1
ATOM 765 N N . ILE A 1 93 ? 8.572 1.595 -9.947 1.00 91.25 93 ILE A N 1
ATOM 766 C CA . ILE A 1 93 ? 8.487 0.164 -9.626 1.00 91.25 93 ILE A CA 1
ATOM 767 C C . ILE A 1 93 ? 7.631 -0.590 -10.656 1.00 91.25 93 ILE A C 1
ATOM 769 O O . ILE A 1 93 ? 6.942 0.019 -11.475 1.00 91.25 93 ILE A O 1
ATOM 773 N N . ILE A 1 94 ? 7.662 -1.919 -10.612 1.00 90.31 94 ILE A N 1
ATOM 774 C CA . ILE A 1 94 ? 6.843 -2.820 -11.440 1.00 90.31 94 ILE A CA 1
ATOM 775 C C . ILE A 1 94 ? 6.150 -3.856 -10.550 1.00 90.31 94 ILE A C 1
ATOM 777 O O . ILE A 1 94 ? 6.466 -3.962 -9.373 1.00 90.31 94 ILE A O 1
ATOM 781 N N . HIS A 1 95 ? 5.252 -4.665 -11.109 1.00 91.25 95 HIS A N 1
ATOM 782 C CA . HIS A 1 95 ? 4.532 -5.690 -10.344 1.00 91.25 95 HIS A CA 1
ATOM 783 C C . HIS A 1 95 ? 5.453 -6.653 -9.573 1.00 91.25 95 HIS A C 1
ATOM 785 O O . HIS A 1 95 ? 5.212 -6.977 -8.415 1.00 91.25 95 HIS A O 1
ATOM 791 N N . SER A 1 96 ? 6.576 -7.066 -10.170 1.00 89.44 96 SER A N 1
ATOM 792 C CA . SER A 1 96 ? 7.537 -7.934 -9.479 1.00 89.44 96 SER A CA 1
ATOM 793 C C . SER A 1 96 ? 8.285 -7.241 -8.334 1.00 89.44 96 SER A C 1
ATOM 795 O O . SER A 1 96 ? 8.883 -7.946 -7.523 1.00 89.44 96 SER A O 1
ATOM 797 N N . SER A 1 97 ? 8.228 -5.904 -8.215 1.00 90.44 97 SER A N 1
ATOM 798 C CA . SER A 1 97 ? 8.849 -5.132 -7.124 1.00 90.44 97 SER A CA 1
ATOM 799 C C . SER A 1 97 ? 8.322 -5.491 -5.733 1.00 90.44 97 SER A C 1
ATOM 801 O O . SER A 1 97 ? 8.990 -5.199 -4.750 1.00 90.44 97 SER A O 1
ATOM 803 N N . PHE A 1 98 ? 7.156 -6.136 -5.652 1.00 91.94 98 PHE A N 1
ATOM 804 C CA . PHE A 1 98 ? 6.534 -6.584 -4.403 1.00 91.94 98 PHE A CA 1
ATOM 805 C C . PHE A 1 98 ? 6.919 -8.019 -3.998 1.00 91.94 98 PHE A C 1
ATOM 807 O O . PHE A 1 98 ? 6.341 -8.576 -3.070 1.00 91.94 98 PHE A O 1
ATOM 814 N N . SER A 1 99 ? 7.870 -8.633 -4.706 1.00 89.38 99 SER A N 1
ATOM 815 C CA . SER A 1 99 ? 8.409 -9.967 -4.414 1.00 89.38 99 SER A CA 1
ATOM 816 C C . SER A 1 99 ? 9.904 -9.891 -4.106 1.00 89.38 99 SER A C 1
ATOM 818 O O . SER A 1 99 ? 10.515 -8.843 -4.290 1.00 89.38 99 SER A O 1
ATOM 820 N N . ASP A 1 100 ? 10.521 -11.012 -3.731 1.00 86.75 100 ASP A N 1
ATOM 821 C CA . ASP A 1 100 ? 11.974 -11.078 -3.513 1.00 86.75 100 ASP A CA 1
ATOM 822 C C . ASP A 1 100 ? 12.786 -11.094 -4.826 1.00 86.75 100 ASP A C 1
ATOM 824 O O . ASP A 1 100 ? 13.994 -10.851 -4.831 1.00 86.75 100 ASP A O 1
ATOM 828 N N . LEU A 1 101 ? 12.143 -11.343 -5.976 1.00 85.00 101 LEU A N 1
ATOM 829 C CA . LEU A 1 101 ? 12.800 -11.454 -7.291 1.00 85.00 101 LEU A CA 1
ATOM 830 C C . LEU A 1 101 ? 13.688 -10.255 -7.694 1.00 85.00 101 LEU A C 1
ATOM 832 O O . LEU A 1 101 ? 14.745 -10.486 -8.287 1.00 85.00 101 LEU A O 1
ATOM 836 N N . PRO A 1 102 ? 13.311 -8.988 -7.434 1.00 80.44 102 PRO A N 1
ATOM 837 C CA . PRO A 1 102 ? 14.123 -7.815 -7.754 1.00 80.44 102 PRO A CA 1
ATOM 838 C C . PRO A 1 102 ? 15.424 -7.727 -6.959 1.00 80.44 102 PRO A C 1
ATOM 840 O O . PRO A 1 102 ? 16.366 -7.092 -7.430 1.00 80.44 102 PRO A O 1
ATOM 843 N N . VAL A 1 103 ? 15.473 -8.342 -5.774 1.00 81.25 103 VAL A N 1
ATOM 844 C CA . VAL A 1 103 ? 16.672 -8.414 -4.927 1.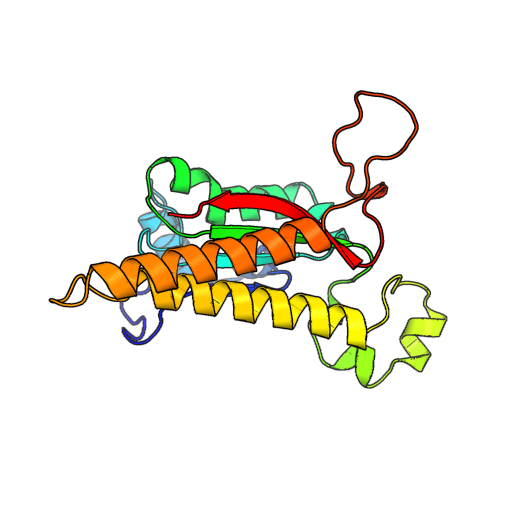00 81.25 103 VAL A CA 1
ATOM 845 C C . VAL A 1 103 ? 17.495 -9.647 -5.291 1.00 81.25 103 VAL A C 1
ATOM 847 O O . VAL A 1 103 ? 18.706 -9.554 -5.463 1.00 81.25 103 VAL A O 1
ATOM 850 N N . LEU A 1 104 ? 16.839 -10.795 -5.483 1.00 80.81 104 LEU A N 1
ATOM 851 C CA . LEU A 1 104 ? 17.504 -12.067 -5.782 1.00 80.81 104 LEU A CA 1
ATOM 852 C C . LEU A 1 104 ? 18.138 -12.110 -7.180 1.00 80.81 104 LEU A C 1
ATOM 854 O O . LEU A 1 104 ? 19.129 -12.806 -7.386 1.00 80.81 104 LEU A O 1
ATOM 858 N N . VAL A 1 105 ? 17.579 -11.382 -8.152 1.00 80.75 105 VAL A N 1
ATOM 859 C CA . VAL A 1 105 ? 18.038 -11.400 -9.553 1.00 80.75 105 VAL A CA 1
ATOM 860 C C . VAL A 1 105 ? 18.280 -9.982 -10.077 1.00 80.75 105 VAL A C 1
ATOM 862 O O . VAL A 1 105 ? 17.953 -9.648 -11.216 1.00 80.75 105 VAL A O 1
ATOM 865 N N . GLU A 1 106 ? 18.854 -9.116 -9.240 1.00 70.12 106 GLU A N 1
ATOM 866 C CA . GLU A 1 106 ? 19.047 -7.688 -9.531 1.00 70.12 106 GLU A CA 1
ATOM 867 C C . GLU A 1 106 ? 19.777 -7.435 -10.869 1.00 70.12 106 GLU A C 1
ATOM 869 O O . GLU A 1 106 ? 19.428 -6.520 -11.620 1.00 70.12 106 GLU A O 1
ATOM 874 N N . TRP A 1 107 ? 20.746 -8.292 -11.218 1.00 74.06 107 TRP A N 1
ATOM 875 C CA . TRP A 1 107 ? 21.494 -8.213 -12.478 1.00 74.06 107 TRP A CA 1
ATOM 876 C C . TRP A 1 107 ? 20.589 -8.329 -13.719 1.00 74.06 107 TRP A C 1
ATOM 878 O O . TRP A 1 107 ? 20.774 -7.589 -14.686 1.00 74.06 107 TRP A O 1
ATOM 888 N N . LEU A 1 108 ? 19.571 -9.198 -13.679 1.00 73.38 108 LEU A N 1
ATOM 889 C CA . LEU A 1 108 ? 18.616 -9.381 -14.773 1.00 73.38 108 LEU A CA 1
ATOM 890 C C . LEU A 1 108 ? 17.722 -8.146 -14.914 1.00 73.38 108 LEU A C 1
ATOM 892 O O . LEU A 1 108 ? 17.458 -7.680 -16.022 1.00 73.38 108 LEU A O 1
ATOM 896 N N . TRP A 1 109 ? 17.303 -7.550 -13.799 1.00 68.44 109 TRP A N 1
ATOM 897 C CA . TRP A 1 109 ? 16.447 -6.367 -13.829 1.00 68.44 109 TRP A CA 1
ATOM 898 C C . TRP A 1 109 ? 17.179 -5.115 -14.311 1.00 68.44 109 TRP A C 1
ATOM 900 O O . TRP A 1 109 ? 16.610 -4.365 -15.111 1.00 68.44 109 TRP A O 1
ATOM 910 N N . LYS A 1 110 ? 18.453 -4.945 -13.929 1.00 68.12 110 LYS A N 1
ATOM 911 C CA . LYS A 1 110 ? 19.339 -3.898 -14.468 1.00 68.12 110 LYS A CA 1
ATOM 912 C C . LYS A 1 110 ? 19.463 -3.994 -15.991 1.00 68.12 110 LYS A C 1
ATOM 914 O O . LYS A 1 110 ? 19.396 -2.969 -16.667 1.00 68.12 110 LYS A O 1
ATOM 919 N N . LEU A 1 111 ? 19.544 -5.209 -16.542 1.00 71.00 111 LEU A N 1
ATOM 920 C CA . LEU A 1 111 ? 19.565 -5.428 -17.994 1.00 71.00 111 LEU A CA 1
ATOM 921 C C . LEU A 1 111 ? 18.245 -5.041 -18.669 1.00 71.00 111 LEU A C 1
ATOM 923 O O . LEU A 1 111 ? 18.254 -4.469 -19.756 1.00 71.00 111 LEU A O 1
ATOM 927 N N . THR A 1 112 ? 17.103 -5.298 -18.025 1.00 70.88 112 THR A N 1
ATOM 928 C CA . THR A 1 112 ? 15.797 -4.971 -18.620 1.00 70.88 112 THR A CA 1
ATOM 929 C C . THR A 1 112 ? 15.436 -3.481 -18.594 1.00 70.88 112 THR A C 1
ATOM 931 O O . THR A 1 112 ? 14.474 -3.102 -19.257 1.00 70.88 112 THR A O 1
ATOM 934 N N . LYS A 1 113 ? 16.156 -2.630 -17.840 1.00 66.38 113 LYS A N 1
ATOM 935 C CA . LYS A 1 113 ? 15.839 -1.196 -17.620 1.00 66.38 113 LYS A CA 1
ATOM 936 C C . LYS A 1 113 ? 14.391 -0.919 -17.166 1.00 66.38 113 LYS A C 1
ATOM 938 O O . LYS A 1 113 ? 13.911 0.209 -17.274 1.00 66.38 113 LYS A O 1
ATOM 943 N N . LYS A 1 114 ? 13.674 -1.937 -16.676 1.00 68.94 114 LYS A N 1
ATOM 944 C CA . LYS A 1 114 ? 12.262 -1.824 -16.274 1.00 68.94 114 LYS A CA 1
ATOM 945 C C . LYS A 1 114 ? 12.096 -1.223 -14.880 1.00 68.94 114 LYS A C 1
ATOM 947 O O . LYS A 1 114 ? 11.092 -0.567 -14.625 1.00 68.94 114 LYS A O 1
ATOM 952 N N . LEU A 1 115 ? 13.085 -1.407 -14.007 1.00 73.38 115 LEU A N 1
ATOM 953 C CA . LEU A 1 115 ? 13.149 -0.752 -12.703 1.00 73.38 115 LEU A CA 1
ATOM 954 C C . LEU A 1 115 ? 13.824 0.610 -12.849 1.00 73.38 115 LEU A C 1
ATOM 956 O O . LEU A 1 115 ? 14.959 0.700 -13.317 1.00 73.38 115 LEU A O 1
ATOM 960 N N . LYS A 1 116 ? 13.116 1.666 -12.448 1.00 84.19 116 LYS A N 1
ATOM 961 C CA . LYS A 1 116 ? 13.659 3.032 -12.372 1.00 84.19 116 LYS A CA 1
ATOM 962 C C . LYS A 1 116 ? 13.981 3.445 -10.933 1.00 84.19 116 LYS A C 1
ATOM 964 O O . LYS A 1 116 ? 14.578 4.496 -10.724 1.00 84.19 116 LYS A O 1
ATOM 969 N N . VAL A 1 117 ? 13.581 2.627 -9.959 1.00 85.75 117 VAL A N 1
ATOM 970 C CA . VAL A 1 117 ? 13.958 2.722 -8.544 1.00 85.75 117 VAL A CA 1
ATOM 971 C C . VAL A 1 117 ? 14.802 1.507 -8.197 1.00 85.75 117 VAL A C 1
ATOM 973 O O . VAL A 1 117 ? 14.522 0.405 -8.664 1.00 85.75 117 VAL A O 1
ATOM 976 N N . ASP A 1 118 ? 15.822 1.722 -7.376 1.00 88.44 118 ASP A N 1
ATOM 977 C CA . ASP A 1 118 ? 16.580 0.647 -6.746 1.00 88.44 118 ASP A CA 1
ATOM 978 C C . ASP A 1 118 ? 15.651 -0.304 -5.963 1.00 88.44 118 ASP A C 1
ATOM 980 O O . ASP A 1 118 ? 14.749 0.145 -5.252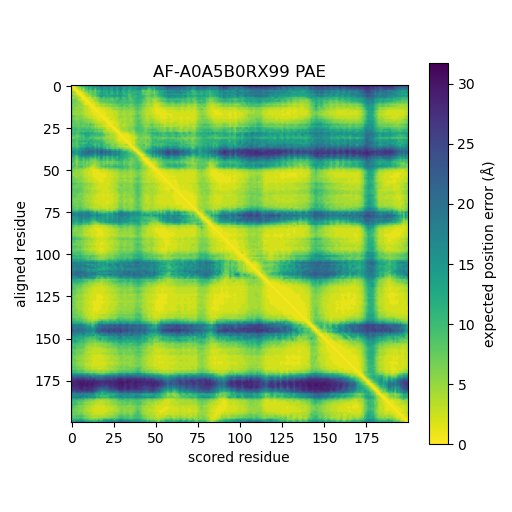 1.00 88.44 118 ASP A O 1
ATOM 984 N N . SER A 1 119 ? 15.856 -1.617 -6.095 1.00 87.69 119 SER A N 1
ATOM 985 C CA . SER A 1 119 ? 14.977 -2.624 -5.487 1.00 87.69 119 SER A CA 1
ATOM 986 C C . SER A 1 119 ? 14.917 -2.506 -3.962 1.00 87.69 119 SER A C 1
ATOM 988 O O . SER A 1 119 ? 13.834 -2.611 -3.388 1.00 87.69 119 SER A O 1
ATOM 990 N N . GLN A 1 120 ? 16.052 -2.252 -3.302 1.00 89.94 120 GLN A N 1
ATOM 991 C CA . GLN A 1 120 ? 16.099 -2.118 -1.844 1.00 89.94 120 GLN A CA 1
ATOM 992 C C . GLN A 1 120 ? 15.381 -0.847 -1.403 1.00 89.94 120 GLN A C 1
ATOM 994 O O . GLN A 1 120 ? 14.575 -0.881 -0.477 1.00 89.94 120 GLN A O 1
ATOM 999 N N . LYS A 1 121 ? 15.593 0.258 -2.123 1.00 92.12 121 LYS A N 1
ATOM 1000 C CA . LYS A 1 121 ? 14.888 1.516 -1.868 1.00 92.12 121 LYS A CA 1
ATOM 1001 C C . LYS A 1 121 ? 13.375 1.384 -2.057 1.00 92.12 121 LYS A C 1
ATOM 1003 O O . LYS A 1 121 ? 12.615 1.928 -1.264 1.00 92.12 121 LYS A O 1
ATOM 1008 N N . ALA A 1 122 ? 12.923 0.675 -3.090 1.00 92.75 122 ALA A N 1
ATOM 1009 C CA . ALA A 1 122 ? 11.501 0.426 -3.311 1.00 92.75 122 ALA A CA 1
ATOM 1010 C C . ALA A 1 122 ? 10.882 -0.370 -2.152 1.00 92.75 122 ALA A C 1
ATOM 1012 O O . ALA A 1 122 ? 9.851 0.039 -1.618 1.00 92.75 122 ALA A O 1
ATOM 1013 N N . ILE A 1 123 ? 11.540 -1.455 -1.730 1.00 93.25 123 ILE A N 1
ATOM 1014 C CA . ILE A 1 123 ? 11.116 -2.272 -0.585 1.00 93.25 123 ILE A CA 1
ATOM 1015 C C . ILE A 1 123 ? 11.076 -1.434 0.690 1.00 93.25 123 ILE A C 1
ATOM 1017 O O . ILE A 1 123 ? 10.097 -1.514 1.428 1.00 93.25 123 ILE A O 1
ATOM 1021 N N . GLN A 1 124 ? 12.093 -0.603 0.925 1.00 95.12 124 GLN A N 1
ATOM 1022 C CA . GLN A 1 124 ? 12.141 0.289 2.077 1.00 95.12 124 GLN A CA 1
ATOM 1023 C C . GLN A 1 124 ? 10.935 1.232 2.094 1.00 95.12 124 GLN A C 1
ATOM 1025 O O . GLN A 1 124 ? 10.199 1.245 3.070 1.00 95.12 124 GLN A O 1
ATOM 1030 N N . ILE A 1 125 ? 10.657 1.940 0.993 1.00 96.50 125 ILE A N 1
ATOM 1031 C CA . ILE A 1 125 ? 9.513 2.865 0.912 1.00 96.50 125 ILE A CA 1
ATOM 1032 C C . ILE A 1 125 ? 8.184 2.134 1.161 1.00 96.50 125 ILE A C 1
ATOM 1034 O O . ILE A 1 125 ? 7.329 2.641 1.884 1.00 96.50 125 ILE A O 1
ATOM 1038 N N . ILE A 1 126 ? 7.992 0.950 0.570 1.00 96.56 126 ILE A N 1
ATOM 1039 C CA . ILE A 1 126 ? 6.766 0.154 0.751 1.00 96.56 126 ILE A CA 1
ATOM 1040 C C . ILE A 1 126 ? 6.627 -0.314 2.206 1.00 96.56 126 ILE A C 1
ATOM 1042 O O . ILE A 1 126 ? 5.530 -0.270 2.767 1.00 96.56 126 ILE A O 1
ATOM 1046 N N . THR A 1 127 ? 7.730 -0.751 2.812 1.00 96.44 127 THR A N 1
ATOM 1047 C CA . THR A 1 127 ? 7.767 -1.244 4.194 1.00 96.44 127 THR A CA 1
ATOM 1048 C C . THR A 1 127 ? 7.504 -0.113 5.176 1.00 96.44 127 THR A C 1
ATOM 1050 O O . THR A 1 127 ?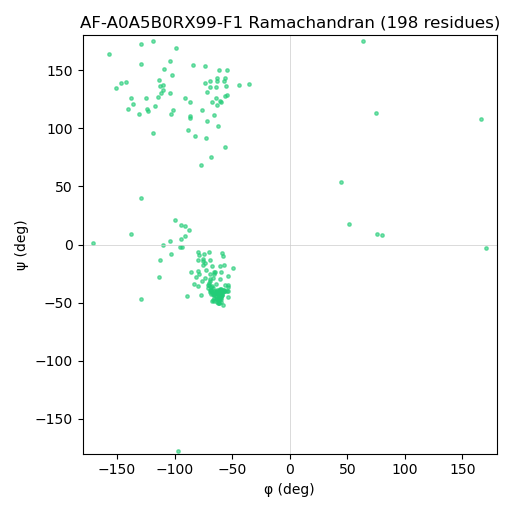 6.617 -0.242 6.012 1.00 96.44 127 THR A O 1
ATOM 1053 N N . ASP A 1 128 ? 8.193 1.015 5.029 1.00 97.81 128 ASP A N 1
ATOM 1054 C CA . ASP A 1 128 ? 8.032 2.182 5.895 1.00 97.81 128 ASP A CA 1
ATOM 1055 C C . ASP A 1 128 ? 6.600 2.728 5.803 1.00 97.81 128 ASP A C 1
ATOM 1057 O O . ASP A 1 128 ? 5.951 2.929 6.826 1.00 97.81 128 ASP A O 1
ATOM 1061 N N . LEU A 1 129 ? 6.038 2.843 4.591 1.00 97.62 129 LEU A N 1
ATOM 1062 C CA . LEU A 1 129 ? 4.632 3.223 4.406 1.00 97.62 129 LEU A CA 1
ATOM 1063 C C . LEU A 1 129 ? 3.674 2.264 5.125 1.00 97.62 129 LEU A C 1
ATOM 1065 O O . LEU A 1 129 ? 2.669 2.681 5.701 1.00 97.62 129 LEU A O 1
ATOM 1069 N N . THR A 1 130 ? 3.971 0.969 5.062 1.00 97.31 130 THR A N 1
ATOM 1070 C CA . THR A 1 130 ? 3.173 -0.074 5.704 1.00 97.31 130 THR A CA 1
ATOM 1071 C C . THR A 1 130 ? 3.236 0.025 7.224 1.00 97.31 130 THR A C 1
ATOM 1073 O O . THR A 1 130 ? 2.203 -0.092 7.882 1.00 97.31 130 THR A O 1
ATOM 1076 N N . LEU A 1 131 ? 4.421 0.263 7.784 1.00 97.00 131 LEU A N 1
ATOM 1077 C CA . LEU A 1 131 ? 4.608 0.449 9.219 1.00 97.00 131 LEU A CA 1
ATOM 1078 C C . LEU A 1 131 ? 3.868 1.695 9.709 1.00 97.00 131 LEU A C 1
ATOM 1080 O O . LEU A 1 131 ? 3.053 1.583 10.620 1.00 97.00 131 LEU A O 1
ATOM 1084 N N . GLU A 1 132 ? 4.042 2.836 9.039 1.00 96.25 132 GLU A N 1
ATOM 1085 C CA . GLU A 1 132 ? 3.344 4.085 9.374 1.00 96.25 132 GLU A CA 1
ATOM 1086 C C . GLU A 1 132 ? 1.816 3.923 9.314 1.00 96.25 132 GLU A C 1
ATOM 1088 O O . GLU A 1 132 ? 1.084 4.398 10.185 1.00 96.25 132 GLU A O 1
ATOM 1093 N N . PHE A 1 133 ? 1.311 3.180 8.322 1.00 95.12 133 PHE A N 1
ATOM 1094 C CA . PHE A 1 133 ? -0.107 2.833 8.238 1.00 95.12 133 PHE A CA 1
ATOM 1095 C C . PHE A 1 133 ? -0.566 1.977 9.431 1.00 95.12 133 PHE A C 1
ATOM 1097 O O . PHE A 1 133 ? -1.602 2.259 10.032 1.00 95.12 133 PHE A O 1
ATOM 1104 N N . ILE A 1 134 ? 0.183 0.927 9.786 1.00 94.12 134 ILE A N 1
ATOM 1105 C CA . ILE A 1 134 ? -0.155 0.027 10.900 1.00 94.12 134 ILE A CA 1
ATOM 1106 C C . ILE A 1 134 ? -0.135 0.768 12.237 1.00 94.12 134 ILE A C 1
ATOM 1108 O O . ILE A 1 134 ? -0.998 0.524 13.079 1.00 94.12 134 ILE A O 1
ATOM 1112 N N . GLU A 1 135 ? 0.839 1.645 12.447 1.00 93.12 135 GLU A N 1
ATOM 1113 C CA . GLU A 1 135 ? 0.986 2.392 13.692 1.00 93.12 135 GLU A CA 1
ATOM 1114 C C . GLU A 1 135 ? -0.124 3.424 13.874 1.00 93.12 135 GLU A C 1
ATOM 1116 O O . GLU A 1 135 ? -0.683 3.523 14.967 1.00 93.12 135 GLU A O 1
ATOM 1121 N N . TYR A 1 136 ? -0.509 4.128 12.80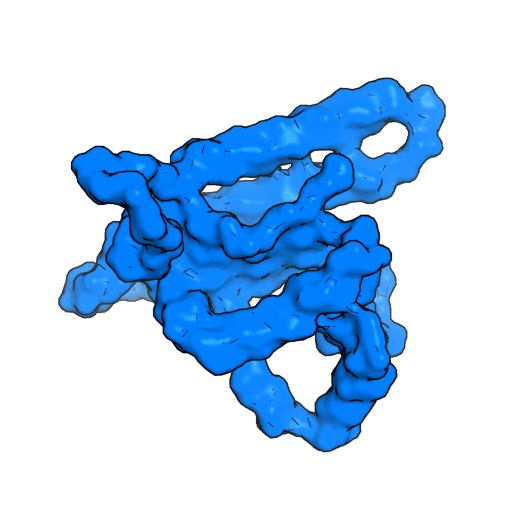6 1.00 91.19 136 TYR A N 1
ATOM 1122 C CA . TYR A 1 136 ? -1.672 5.013 12.836 1.00 91.19 136 TYR A CA 1
ATOM 1123 C C . TYR A 1 136 ? -2.962 4.249 13.159 1.00 91.19 136 TYR A C 1
ATOM 1125 O O . TYR A 1 136 ? -3.724 4.661 14.033 1.00 91.19 136 TYR A O 1
ATOM 1133 N N . ASP A 1 137 ? -3.182 3.108 12.502 1.00 89.94 137 ASP A N 1
ATOM 1134 C CA . ASP A 1 137 ? -4.334 2.247 12.774 1.00 89.94 137 ASP A CA 1
ATOM 1135 C C . ASP A 1 137 ? -4.360 1.758 14.232 1.00 89.94 137 ASP A C 1
ATOM 1137 O O . ASP A 1 137 ? -5.371 1.851 14.924 1.00 89.94 137 ASP A O 1
ATOM 1141 N N . ALA A 1 138 ? -3.219 1.286 14.739 1.00 89.06 138 ALA A N 1
ATOM 1142 C CA . ALA A 1 138 ? -3.106 0.811 16.113 1.00 89.06 138 ALA A CA 1
ATOM 1143 C C . ALA A 1 138 ? -3.337 1.921 17.149 1.00 89.06 138 ALA A C 1
ATOM 1145 O O . ALA A 1 138 ? -3.872 1.636 18.219 1.00 89.06 138 ALA A O 1
ATOM 1146 N N . ALA A 1 139 ? -2.941 3.163 16.856 1.00 86.75 139 ALA A N 1
ATOM 1147 C CA . ALA A 1 139 ? -3.217 4.308 17.718 1.00 86.75 139 ALA A CA 1
ATOM 1148 C C . ALA A 1 139 ? -4.709 4.684 17.711 1.00 86.75 139 ALA A C 1
ATOM 1150 O O . ALA A 1 139 ? -5.242 5.059 18.752 1.00 86.75 139 ALA A O 1
ATOM 1151 N N . ALA A 1 140 ? -5.394 4.529 16.573 1.00 81.06 140 ALA A N 1
ATOM 1152 C CA . ALA A 1 140 ? -6.828 4.787 16.446 1.00 81.06 140 ALA A CA 1
ATOM 1153 C C . ALA A 1 140 ? -7.719 3.714 17.117 1.00 81.06 140 ALA A C 1
ATOM 1155 O O . ALA A 1 140 ? -8.814 4.039 17.567 1.00 81.06 140 ALA A O 1
ATOM 1156 N N . ASP A 1 141 ? -7.257 2.459 17.214 1.00 77.25 141 ASP A N 1
ATOM 1157 C CA . ASP A 1 141 ? -7.984 1.321 17.827 1.00 77.25 141 ASP A CA 1
ATOM 1158 C C . ASP A 1 141 ? -7.940 1.321 19.376 1.00 77.25 141 ASP A C 1
ATOM 1160 O O . ASP A 1 141 ? -8.622 0.528 20.030 1.00 77.25 141 ASP A O 1
ATOM 1164 N N . ARG A 1 142 ? -7.138 2.189 20.014 1.00 74.12 142 ARG A N 1
ATOM 1165 C CA . ARG A 1 142 ? -7.080 2.272 21.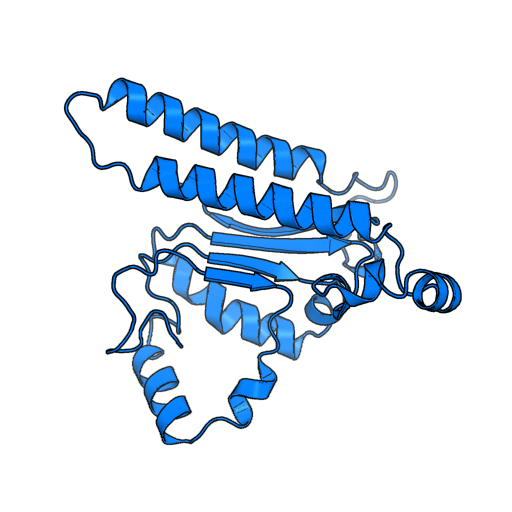486 1.00 74.12 142 ARG A CA 1
ATOM 1166 C C . ARG A 1 142 ? -8.367 2.914 22.019 1.00 74.12 142 ARG A C 1
ATOM 1168 O O . ARG A 1 142 ? -8.589 4.110 21.868 1.00 74.12 142 ARG A O 1
ATOM 1175 N N . ALA A 1 143 ? -9.231 2.092 22.621 1.00 56.25 143 ALA A N 1
ATOM 1176 C CA . ALA A 1 143 ? -10.498 2.527 23.210 1.00 56.25 143 ALA A CA 1
ATOM 1177 C C . ALA A 1 143 ? -10.283 3.627 24.267 1.00 56.25 143 ALA A C 1
ATOM 1179 O O . ALA A 1 143 ? -9.331 3.513 25.037 1.00 56.25 143 ALA A O 1
ATOM 1180 N N . PRO A 1 144 ? -11.189 4.622 24.375 1.00 57.09 144 PRO A N 1
ATOM 1181 C CA . PRO A 1 144 ? -11.038 5.727 25.312 1.00 57.09 144 PRO A CA 1
ATOM 1182 C C . PRO A 1 144 ? -11.038 5.208 26.750 1.00 57.09 144 PRO A C 1
ATOM 1184 O O . PRO A 1 144 ? -12.084 4.876 27.316 1.00 57.09 144 PRO A O 1
ATOM 1187 N N . SER A 1 145 ? -9.852 5.123 27.344 1.00 59.28 145 SER A N 1
ATOM 1188 C CA . SER A 1 145 ? -9.674 4.770 28.747 1.00 59.28 145 SER A CA 1
ATOM 1189 C C . SER A 1 145 ? -9.506 6.039 29.592 1.00 59.28 145 SER A C 1
ATOM 1191 O O . SER A 1 145 ? -9.558 7.167 29.097 1.00 59.28 145 SER A O 1
ATOM 1193 N N . LYS A 1 146 ? -9.283 5.894 30.906 1.00 57.75 146 LYS A N 1
ATOM 1194 C CA . LYS A 1 146 ? -8.973 7.029 31.802 1.00 57.75 146 LYS A CA 1
ATOM 1195 C C . LYS A 1 146 ? -7.711 7.812 31.379 1.00 57.75 146 LYS A C 1
ATOM 1197 O O . LYS A 1 146 ? -7.453 8.879 31.930 1.00 57.75 146 LYS A O 1
ATOM 1202 N N . GLU A 1 147 ? -6.967 7.320 30.387 1.00 64.38 147 GLU A N 1
ATOM 1203 C CA . GLU A 1 147 ? -5.787 7.934 29.775 1.00 64.38 147 GLU A CA 1
ATOM 1204 C C . GLU A 1 147 ? -6.087 8.642 28.438 1.00 64.38 147 GLU A C 1
ATOM 1206 O O . GLU A 1 147 ? -5.167 8.935 27.677 1.00 64.38 147 GLU A O 1
ATOM 1211 N N . ALA A 1 148 ? -7.350 9.009 28.180 1.00 66.94 148 ALA A N 1
ATOM 1212 C CA . ALA A 1 148 ? -7.828 9.647 26.943 1.00 66.94 148 ALA A CA 1
ATOM 1213 C C . ALA A 1 148 ? -7.019 10.865 26.446 1.00 66.94 148 ALA A C 1
ATOM 1215 O O . ALA A 1 148 ? -7.131 11.251 25.283 1.00 66.94 148 ALA A O 1
ATOM 1216 N N . ARG A 1 149 ? -6.226 11.517 27.307 1.00 71.06 149 ARG A N 1
ATOM 1217 C CA . ARG A 1 149 ? -5.311 12.593 26.896 1.00 71.06 149 ARG A CA 1
ATOM 1218 C C . ARG A 1 149 ? -4.045 12.057 26.215 1.00 71.06 149 ARG A C 1
ATOM 1220 O O . ARG A 1 149 ? -3.679 12.591 25.178 1.00 71.06 149 ARG A O 1
ATOM 1227 N N . ARG A 1 150 ? -3.436 10.994 26.753 1.00 73.75 150 ARG A N 1
ATOM 1228 C CA . ARG A 1 150 ? -2.263 10.329 26.155 1.00 73.75 150 ARG A CA 1
ATOM 1229 C C . ARG A 1 150 ? -2.632 9.619 24.858 1.00 73.75 150 ARG A C 1
ATOM 1231 O O . ARG A 1 150 ? -1.923 9.741 23.876 1.00 73.75 150 ARG A O 1
ATOM 1238 N N . GLU A 1 151 ? -3.794 8.970 24.817 1.00 74.75 151 GLU A N 1
ATOM 1239 C CA . GLU A 1 151 ? -4.294 8.302 23.604 1.00 74.75 151 GLU A CA 1
ATOM 1240 C C . GLU A 1 151 ? -4.499 9.291 22.440 1.00 74.75 151 GLU A C 1
ATOM 1242 O O . GLU A 1 151 ? -4.155 8.992 21.299 1.00 74.75 151 GLU A O 1
ATOM 1247 N N . LYS A 1 152 ? -4.989 10.506 22.729 1.00 79.38 152 LYS A N 1
ATOM 1248 C CA . LYS A 1 152 ? -5.111 11.578 21.727 1.00 79.38 152 LYS A CA 1
ATOM 1249 C C . LYS A 1 152 ? -3.761 12.113 21.253 1.00 79.38 152 LYS A C 1
ATOM 1251 O O . LYS A 1 152 ? -3.638 12.464 20.082 1.00 79.38 152 LYS A O 1
ATOM 1256 N N . GLU A 1 153 ? -2.781 12.209 22.148 1.00 83.31 153 GLU A N 1
ATOM 1257 C CA . GLU A 1 153 ? -1.416 12.633 21.816 1.00 83.31 153 GLU A CA 1
ATOM 1258 C C . GLU A 1 153 ? -0.735 11.588 20.915 1.00 83.31 153 GLU A C 1
ATOM 1260 O O . GLU A 1 153 ? -0.275 11.947 19.832 1.00 83.31 153 GLU A O 1
ATOM 1265 N N . ASP A 1 154 ? -0.805 10.301 21.273 1.00 84.69 154 ASP A N 1
ATOM 1266 C CA . ASP A 1 154 ? -0.276 9.182 20.477 1.00 84.69 154 ASP A CA 1
ATOM 1267 C C . ASP A 1 154 ? -0.919 9.112 19.080 1.00 84.69 154 ASP A C 1
ATOM 1269 O O . ASP A 1 154 ? -0.237 8.922 18.069 1.00 84.69 154 ASP A O 1
ATOM 1273 N N . GLN A 1 155 ? -2.243 9.288 18.996 1.00 85.38 155 GLN A N 1
ATOM 1274 C CA . GLN A 1 155 ? -2.959 9.287 17.719 1.00 85.38 155 GLN A CA 1
ATOM 1275 C C . GLN A 1 155 ? -2.566 10.485 16.845 1.00 85.38 155 GLN A C 1
ATOM 1277 O O . GLN A 1 155 ? -2.360 10.330 15.638 1.00 85.38 155 GLN A O 1
ATOM 1282 N N . ALA A 1 156 ? -2.447 11.679 17.433 1.00 87.62 156 ALA A N 1
ATOM 1283 C CA . ALA A 1 156 ? -2.007 12.872 16.717 1.00 87.62 156 ALA A CA 1
ATOM 1284 C C . ALA A 1 156 ? -0.559 12.731 16.225 1.00 87.62 156 ALA A C 1
ATOM 1286 O O . ALA A 1 156 ? -0.259 13.098 15.089 1.00 87.62 156 ALA A O 1
ATOM 1287 N N . GLU A 1 157 ? 0.325 12.153 17.037 1.00 91.81 157 GLU A N 1
ATOM 1288 C CA . GLU A 1 157 ? 1.704 11.864 16.654 1.00 91.81 157 GLU A CA 1
ATOM 1289 C C . GLU A 1 157 ? 1.768 10.869 15.491 1.00 91.81 157 GLU A C 1
ATOM 1291 O O . GLU A 1 157 ? 2.398 11.161 14.475 1.00 91.81 157 GLU A O 1
ATOM 1296 N N . ALA A 1 158 ? 1.067 9.735 15.577 1.00 92.00 158 ALA A N 1
ATOM 1297 C CA . ALA A 1 158 ? 1.022 8.756 14.492 1.00 92.00 158 ALA A CA 1
ATOM 1298 C C . ALA A 1 158 ? 0.447 9.355 13.195 1.00 92.00 158 ALA A C 1
ATOM 1300 O O . ALA A 1 158 ? 0.963 9.101 12.106 1.00 92.00 158 ALA A O 1
ATOM 1301 N N . LYS A 1 159 ? -0.574 10.218 13.299 1.00 91.62 159 LYS A N 1
ATOM 1302 C CA . LYS A 1 159 ? -1.130 10.952 12.150 1.00 91.62 159 LYS A CA 1
ATOM 1303 C C . LYS A 1 159 ? -0.087 11.853 11.502 1.00 91.62 159 LYS A C 1
ATOM 1305 O O . LYS A 1 159 ? 0.029 11.883 10.277 1.00 91.62 159 LYS A O 1
ATOM 1310 N N . ASN A 1 160 ? 0.662 12.585 12.323 1.00 93.62 160 ASN A N 1
ATOM 1311 C CA . ASN A 1 160 ? 1.704 13.492 11.864 1.00 93.62 160 ASN A CA 1
ATOM 1312 C C . ASN A 1 160 ? 2.854 12.735 11.195 1.00 93.62 160 ASN A C 1
ATOM 1314 O O . ASN A 1 160 ? 3.330 13.192 10.159 1.00 93.62 160 ASN A O 1
ATOM 1318 N N . ARG A 1 161 ? 3.265 11.577 11.727 1.00 95.94 161 ARG A N 1
ATOM 1319 C CA . ARG A 1 161 ? 4.321 10.744 11.127 1.00 95.94 161 ARG A CA 1
ATOM 1320 C C . ARG A 1 161 ? 3.907 10.180 9.771 1.00 95.94 161 ARG A C 1
ATOM 1322 O O . ARG A 1 161 ? 4.615 10.412 8.790 1.00 95.94 161 ARG A O 1
ATOM 1329 N N . LEU A 1 162 ? 2.708 9.599 9.665 1.00 95.38 162 LEU A N 1
ATOM 1330 C CA . LEU A 1 162 ? 2.176 9.130 8.383 1.00 95.38 162 LEU A CA 1
ATOM 1331 C C . LEU A 1 162 ? 2.050 10.278 7.368 1.00 95.38 162 LEU A C 1
ATOM 1333 O O . LEU A 1 162 ? 2.426 10.129 6.207 1.00 95.38 162 LEU A O 1
ATOM 1337 N N . GLN A 1 163 ? 1.553 11.444 7.787 1.00 94.88 163 GLN A N 1
ATOM 1338 C CA . GLN A 1 163 ? 1.438 12.603 6.900 1.00 94.88 163 GLN A CA 1
ATOM 1339 C C . GLN A 1 163 ? 2.816 13.124 6.460 1.00 94.88 163 GLN A C 1
ATOM 1341 O O . GLN A 1 163 ? 3.014 13.359 5.269 1.00 94.88 163 GLN A O 1
ATOM 1346 N N . ALA A 1 164 ? 3.785 13.217 7.373 1.00 95.69 164 ALA A N 1
ATOM 1347 C CA . ALA A 1 164 ? 5.158 13.603 7.058 1.00 95.69 164 ALA A CA 1
ATOM 1348 C C . ALA A 1 164 ? 5.825 12.617 6.087 1.00 95.69 164 ALA A C 1
ATOM 1350 O O . ALA A 1 164 ? 6.509 13.040 5.155 1.00 95.69 164 ALA A O 1
ATOM 1351 N N . PHE A 1 165 ? 5.579 11.313 6.249 1.00 97.00 165 PHE A N 1
ATOM 1352 C CA . PHE A 1 165 ? 6.048 10.290 5.319 1.00 97.00 165 PHE A CA 1
ATOM 1353 C C . PHE A 1 165 ? 5.482 10.503 3.908 1.00 97.00 165 PHE A C 1
ATOM 1355 O O . PHE A 1 165 ? 6.227 10.448 2.922 1.00 97.00 165 PHE A O 1
ATOM 1362 N N . LEU A 1 166 ? 4.176 10.774 3.800 1.00 95.75 166 LEU A N 1
ATOM 1363 C CA . LEU A 1 166 ? 3.529 11.061 2.518 1.00 95.75 166 LEU A CA 1
ATOM 1364 C C . LEU A 1 166 ? 4.078 12.338 1.875 1.00 95.75 166 LEU A C 1
ATOM 1366 O O . LEU A 1 166 ? 4.316 12.352 0.670 1.00 95.75 166 LEU A O 1
ATOM 1370 N N . ASP A 1 167 ? 4.317 13.387 2.662 1.00 94.06 167 ASP A N 1
ATOM 1371 C CA . ASP A 1 167 ? 4.845 14.657 2.161 1.00 94.06 167 ASP A CA 1
ATOM 1372 C C . ASP A 1 167 ? 6.300 14.530 1.689 1.00 94.06 167 ASP A C 1
ATOM 1374 O O . ASP A 1 167 ? 6.651 15.046 0.626 1.00 94.06 167 ASP A O 1
ATOM 1378 N N . LEU A 1 168 ? 7.130 13.760 2.401 1.00 95.38 168 LEU A N 1
ATOM 1379 C CA . LEU A 1 168 ? 8.504 13.437 1.997 1.00 95.38 168 LEU A CA 1
ATOM 1380 C C . LEU A 1 168 ? 8.553 12.749 0.620 1.00 95.38 168 LEU A C 1
ATOM 1382 O O . LEU A 1 168 ? 9.415 13.033 -0.226 1.00 95.38 168 LEU A O 1
ATOM 1386 N N . HIS A 1 169 ? 7.602 11.848 0.380 1.00 94.81 169 HIS A N 1
ATOM 1387 C CA . HIS A 1 169 ? 7.511 11.063 -0.847 1.00 94.81 169 HIS A CA 1
ATOM 1388 C C . HIS A 1 169 ? 6.588 11.677 -1.899 1.00 94.81 169 HIS A C 1
ATOM 1390 O O . HIS A 1 169 ? 6.424 11.086 -2.966 1.00 94.81 169 HIS A O 1
ATOM 1396 N N . LYS A 1 170 ? 6.039 12.871 -1.670 1.00 92.50 170 LYS A N 1
ATOM 1397 C CA . LYS A 1 170 ? 5.192 13.544 -2.652 1.00 92.50 170 LYS A CA 1
ATOM 1398 C C . LYS A 1 170 ? 5.988 13.880 -3.930 1.00 92.50 170 LYS A C 1
ATOM 1400 O O . LYS A 1 170 ? 7.181 14.221 -3.833 1.00 92.50 170 LYS A O 1
ATOM 1405 N N . PRO A 1 171 ? 5.377 13.780 -5.128 1.00 88.25 171 PRO A N 1
ATOM 1406 C CA . PRO A 1 171 ? 5.992 14.252 -6.362 1.00 88.25 171 PRO A CA 1
ATOM 1407 C C . PRO A 1 171 ? 6.344 15.737 -6.252 1.00 88.25 171 PRO A C 1
ATOM 1409 O O . PRO A 1 171 ? 5.597 16.522 -5.665 1.00 88.25 171 PRO A O 1
ATOM 1412 N N . GLN A 1 172 ? 7.494 16.136 -6.797 1.00 80.25 172 GLN A N 1
ATOM 1413 C CA . GLN A 1 172 ? 7.817 17.558 -6.883 1.00 80.25 172 GLN A CA 1
ATOM 1414 C C . GLN A 1 172 ? 6.966 18.212 -7.980 1.00 80.25 172 GLN A C 1
ATOM 1416 O O . GLN A 1 172 ? 6.816 17.611 -9.048 1.00 80.25 172 GLN A O 1
ATOM 1421 N N . PRO A 1 173 ? 6.442 19.432 -7.764 1.00 69.31 173 PRO A N 1
ATOM 1422 C CA . PRO A 1 173 ? 5.747 20.159 -8.815 1.00 69.31 173 PRO A CA 1
ATOM 1423 C C . PRO A 1 173 ? 6.716 20.397 -9.975 1.00 69.31 173 PRO A C 1
ATOM 1425 O O . PRO A 1 173 ? 7.794 20.964 -9.790 1.00 69.31 173 PRO A O 1
ATOM 1428 N N . SER A 1 174 ? 6.353 19.951 -11.177 1.00 58.78 174 SER A N 1
ATOM 1429 C CA . SER A 1 174 ? 7.136 20.249 -12.371 1.00 58.78 174 SER A CA 1
ATOM 1430 C C . SER A 1 174 ? 7.123 21.760 -12.605 1.00 58.78 174 SER A C 1
ATOM 1432 O O . SER A 1 174 ? 6.061 22.358 -12.777 1.00 58.78 174 SER A O 1
ATOM 1434 N N . HIS A 1 175 ? 8.297 22.394 -12.608 1.00 50.12 175 HIS A N 1
ATOM 1435 C CA . HIS A 1 175 ? 8.464 23.802 -12.971 1.00 50.12 175 HIS A CA 1
ATOM 1436 C C . HIS A 1 175 ? 8.198 23.993 -14.475 1.00 50.12 175 HIS A C 1
ATOM 1438 O O . HIS A 1 175 ? 9.120 24.104 -15.276 1.00 50.12 175 HIS A O 1
ATOM 1444 N N . GLY A 1 176 ? 6.929 23.970 -14.875 1.00 48.03 176 GLY A N 1
ATOM 1445 C CA . GLY A 1 176 ? 6.513 24.133 -16.263 1.00 48.03 176 GLY A CA 1
ATOM 1446 C C . GLY A 1 176 ? 5.055 23.732 -16.456 1.00 48.03 176 GLY A C 1
ATOM 1447 O O . GLY A 1 176 ? 4.737 22.552 -16.442 1.00 48.03 176 GLY A O 1
ATOM 1448 N N . HIS A 1 177 ? 4.208 24.737 -16.672 1.00 39.47 177 HIS A N 1
ATOM 1449 C CA . HIS A 1 177 ? 2.772 24.686 -16.967 1.00 39.47 177 HIS A CA 1
ATOM 1450 C C . HIS A 1 177 ? 1.791 24.358 -15.817 1.00 39.47 177 HIS A C 1
ATOM 1452 O O . HIS A 1 177 ? 1.715 23.228 -15.338 1.00 39.47 177 HIS A O 1
ATOM 1458 N N . PRO A 1 178 ? 0.954 25.339 -15.418 1.00 40.38 178 PRO A N 1
ATOM 1459 C CA . PRO A 1 178 ? -0.125 25.133 -14.467 1.00 40.38 178 PRO A CA 1
ATOM 1460 C C . PRO A 1 178 ? -1.331 24.566 -15.219 1.00 40.38 178 PRO A C 1
ATOM 1462 O O . PRO A 1 178 ? -2.069 25.360 -15.785 1.00 40.38 178 PRO A O 1
ATOM 1465 N N . GLN A 1 179 ? -1.496 23.235 -15.289 1.00 39.50 179 GLN A N 1
ATOM 1466 C CA . GLN A 1 179 ? -2.813 22.561 -15.426 1.00 39.50 179 GLN A CA 1
ATOM 1467 C C . GLN A 1 179 ? -2.780 21.053 -15.722 1.00 39.50 179 GLN A C 1
ATOM 1469 O O . GLN A 1 179 ? -3.849 20.449 -15.753 1.00 39.50 179 GLN A O 1
ATOM 1474 N N . HIS A 1 180 ? -1.628 20.406 -15.908 1.00 40.03 180 HIS A N 1
ATOM 1475 C CA . HIS A 1 180 ? -1.657 18.952 -16.075 1.00 40.03 180 HIS A CA 1
ATOM 1476 C C . HIS A 1 180 ? -1.866 18.264 -14.724 1.00 40.03 180 HIS A C 1
ATOM 1478 O O . HIS A 1 180 ? -1.028 18.368 -13.830 1.00 40.03 180 HIS A O 1
ATOM 1484 N N . GLU A 1 181 ? -3.005 17.576 -14.597 1.00 47.34 181 GLU A N 1
ATOM 1485 C CA . GLU A 1 181 ? -3.224 16.490 -13.639 1.00 47.34 181 GLU A CA 1
ATOM 1486 C C . GLU A 1 181 ? -1.925 15.688 -13.475 1.00 47.34 181 GLU A C 1
ATOM 1488 O O . GLU A 1 181 ? -1.243 15.442 -14.473 1.00 47.34 181 GLU A O 1
ATOM 1493 N N . GLU A 1 182 ? -1.569 15.312 -12.241 1.00 56.88 182 GLU A N 1
ATOM 1494 C CA . GLU A 1 182 ? -0.387 14.498 -11.921 1.00 56.88 182 GLU A CA 1
ATOM 1495 C C . GLU A 1 182 ? -0.439 13.169 -12.707 1.00 56.88 182 GLU A C 1
ATOM 1497 O O . GLU A 1 182 ? -0.937 12.148 -12.238 1.00 56.88 182 GLU A O 1
ATOM 1502 N N . SER A 1 183 ? 0.021 13.196 -13.961 1.00 63.59 183 SER A N 1
ATOM 1503 C CA . SER A 1 183 ? -0.059 12.074 -14.887 1.00 63.59 183 SER A CA 1
ATOM 1504 C C . SER A 1 183 ? 0.881 10.979 -14.408 1.00 63.59 183 SER A C 1
ATOM 1506 O O . SER A 1 183 ? 2.040 11.247 -14.080 1.00 63.59 183 SER A O 1
ATOM 1508 N N . LEU A 1 184 ? 0.416 9.730 -14.427 1.00 70.19 184 LEU A N 1
ATOM 1509 C CA . LEU A 1 184 ? 1.226 8.548 -14.112 1.00 70.19 184 LEU A CA 1
ATOM 1510 C C . LEU A 1 184 ? 2.510 8.461 -14.946 1.00 70.19 184 LEU A C 1
ATOM 1512 O O . LEU A 1 184 ? 3.507 7.911 -14.483 1.00 70.19 184 LEU A O 1
ATOM 1516 N N . GLU A 1 185 ? 2.507 9.038 -16.148 1.00 65.19 185 GLU A N 1
ATOM 1517 C CA . GLU A 1 185 ? 3.677 9.106 -17.030 1.00 65.19 185 GLU A CA 1
ATOM 1518 C C . GLU A 1 185 ? 4.772 10.040 -16.493 1.00 65.19 185 GLU A C 1
ATOM 1520 O O . GLU A 1 185 ? 5.953 9.847 -16.781 1.00 65.19 185 GLU A O 1
ATOM 1525 N N . SER A 1 186 ? 4.388 11.019 -15.671 1.00 70.88 186 SER A N 1
ATOM 1526 C CA . SER A 1 186 ? 5.283 11.983 -15.023 1.00 70.88 186 SER A CA 1
ATOM 1527 C C . SER A 1 186 ? 5.701 11.578 -13.605 1.00 70.88 186 SER A C 1
ATOM 1529 O O . SER A 1 186 ? 6.504 12.273 -12.976 1.00 70.88 186 SER A O 1
ATOM 1531 N N . LEU A 1 187 ? 5.187 10.452 -13.090 1.00 86.69 187 LEU A N 1
ATOM 1532 C CA . LEU A 1 187 ? 5.454 10.027 -11.720 1.00 86.69 187 LEU A CA 1
ATOM 1533 C C . LEU A 1 187 ? 6.936 9.672 -11.538 1.00 86.69 187 LEU A C 1
ATOM 1535 O O . LEU A 1 187 ? 7.447 8.679 -12.064 1.00 86.69 187 LEU A O 1
ATOM 1539 N N . GLN A 1 188 ? 7.622 10.506 -10.760 1.00 90.75 188 GLN A N 1
ATOM 1540 C CA . GLN A 1 188 ? 9.052 10.390 -10.501 1.00 90.75 188 GLN A CA 1
ATOM 1541 C C . GLN A 1 188 ? 9.382 9.076 -9.764 1.00 90.75 188 GLN A C 1
ATOM 1543 O O . GLN A 1 188 ? 8.651 8.681 -8.850 1.00 90.75 188 GLN A O 1
ATOM 1548 N N . PRO A 1 189 ? 10.496 8.400 -10.105 1.00 91.81 189 PRO A N 1
ATOM 1549 C CA . PRO A 1 189 ? 10.938 7.209 -9.388 1.00 91.81 189 PRO A CA 1
ATOM 1550 C C . PRO A 1 189 ? 11.093 7.462 -7.881 1.00 91.81 189 PRO A C 1
ATOM 1552 O O . PRO A 1 189 ? 11.759 8.409 -7.464 1.00 91.81 189 PRO A O 1
ATOM 1555 N N . GLY A 1 190 ? 10.483 6.606 -7.060 1.00 92.69 190 GLY A N 1
ATOM 1556 C CA . GLY A 1 190 ? 10.541 6.701 -5.600 1.00 92.69 190 GLY A CA 1
ATOM 1557 C C . GLY A 1 190 ? 9.582 7.732 -5.001 1.00 92.69 190 GLY A C 1
ATOM 1558 O O . GLY A 1 190 ? 9.673 8.010 -3.809 1.00 92.69 190 GLY A O 1
ATOM 1559 N N . LYS A 1 191 ? 8.684 8.312 -5.806 1.00 95.19 191 LYS A N 1
ATOM 1560 C CA . LYS A 1 191 ? 7.618 9.206 -5.341 1.00 95.19 191 LYS A CA 1
ATOM 1561 C C . LYS A 1 191 ? 6.272 8.491 -5.294 1.00 95.19 191 LYS A C 1
ATOM 1563 O O . LYS A 1 191 ? 6.002 7.615 -6.113 1.00 95.19 191 LYS A O 1
ATOM 1568 N N . LEU A 1 192 ? 5.445 8.866 -4.325 1.00 94.56 192 LEU A N 1
ATOM 1569 C CA . LEU A 1 192 ? 4.119 8.315 -4.078 1.00 94.56 192 LEU A CA 1
ATOM 1570 C C . LEU A 1 192 ? 3.046 9.256 -4.619 1.00 94.56 192 LEU A C 1
ATOM 1572 O O . LEU A 1 192 ? 2.863 10.358 -4.108 1.00 94.56 192 LEU A O 1
ATOM 1576 N N . LEU A 1 193 ? 2.294 8.793 -5.612 1.00 93.38 193 LEU A N 1
ATOM 1577 C CA . LEU A 1 193 ? 1.052 9.432 -6.033 1.00 93.38 193 LEU A CA 1
ATOM 1578 C C . LEU A 1 193 ? -0.091 8.897 -5.169 1.00 93.38 193 LEU A C 1
ATOM 1580 O O . LEU A 1 193 ? -0.443 7.722 -5.279 1.00 93.38 193 LEU A O 1
ATOM 1584 N N . VAL A 1 194 ? -0.651 9.734 -4.297 1.00 92.31 194 VAL A N 1
ATOM 1585 C CA . VAL A 1 194 ? -1.774 9.355 -3.428 1.00 92.31 194 VAL A CA 1
ATOM 1586 C C . VAL A 1 194 ? -3.087 9.589 -4.171 1.00 92.31 194 VAL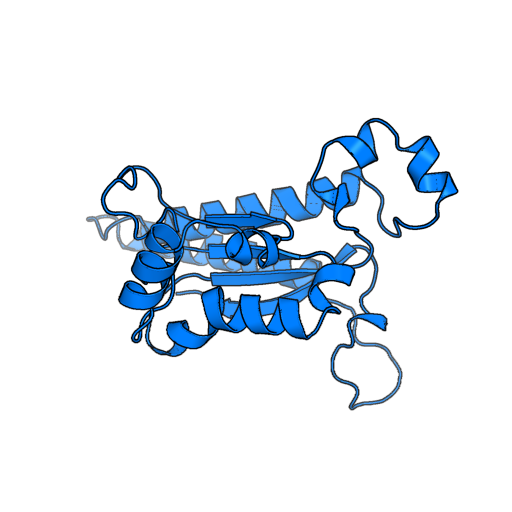 A C 1
ATOM 1588 O O . VAL A 1 194 ? -3.498 10.728 -4.359 1.00 92.31 194 VAL A O 1
ATOM 1591 N N . HIS A 1 195 ? -3.762 8.506 -4.554 1.00 88.44 195 HIS A N 1
ATOM 1592 C CA . HIS A 1 195 ? -5.061 8.551 -5.240 1.00 88.44 195 HIS A CA 1
ATOM 1593 C C . HIS A 1 195 ? -6.214 8.785 -4.276 1.00 88.44 195 HIS A C 1
ATOM 1595 O O . HIS A 1 195 ? -7.199 9.439 -4.603 1.00 88.44 195 HIS A O 1
ATOM 1601 N N . PHE A 1 196 ? -6.100 8.220 -3.076 1.00 86.56 196 PHE A N 1
ATOM 1602 C CA . PHE A 1 196 ? -7.120 8.330 -2.048 1.00 86.56 196 PHE A CA 1
ATOM 1603 C C . PHE A 1 196 ? -6.478 8.241 -0.670 1.00 86.56 196 PHE A C 1
ATOM 1605 O O . PHE A 1 196 ? -5.664 7.354 -0.416 1.00 86.56 196 PHE A O 1
ATOM 1612 N N . LYS A 1 197 ? -6.874 9.131 0.239 1.00 87.44 197 LYS A N 1
ATOM 1613 C CA . LYS A 1 197 ? -6.553 9.017 1.661 1.00 87.44 197 LYS A CA 1
ATOM 1614 C C . LYS A 1 197 ? -7.735 9.470 2.507 1.00 87.44 197 LYS A C 1
ATOM 1616 O O . LYS A 1 197 ? -8.370 10.476 2.194 1.00 87.44 197 LYS A O 1
ATOM 1621 N N . ARG A 1 198 ? -7.996 8.759 3.599 1.00 83.88 198 ARG A N 1
ATOM 1622 C CA . ARG A 1 198 ? -8.927 9.176 4.648 1.00 83.88 198 ARG A CA 1
ATOM 1623 C C . ARG A 1 198 ? -8.355 8.813 5.999 1.00 83.88 198 ARG A C 1
ATOM 1625 O O . ARG A 1 198 ? -8.200 7.631 6.269 1.00 83.88 198 ARG A O 1
ATOM 1632 N N . PHE A 1 199 ? -8.085 9.822 6.814 1.00 80.25 199 PHE A N 1
ATOM 1633 C CA . PHE A 1 199 ? -7.666 9.694 8.208 1.00 80.25 199 PHE A CA 1
ATOM 1634 C C . PHE A 1 199 ? -8.819 10.157 9.106 1.00 80.25 199 PHE A C 1
ATOM 1636 O O . PHE A 1 199 ? -9.588 11.027 8.695 1.00 80.25 199 PHE A O 1
ATOM 1643 N N . PHE A 1 200 ? -8.909 9.606 10.309 1.00 68.19 200 PHE A N 1
ATOM 1644 C CA . PHE A 1 200 ? -9.727 10.114 11.412 1.00 68.19 200 PHE A CA 1
ATOM 1645 C C . PHE A 1 200 ? -9.010 11.251 12.144 1.00 68.19 200 PHE A C 1
ATOM 1647 O O . PHE A 1 200 ? -7.751 11.246 12.213 1.00 68.19 200 PHE A O 1
#

pLDDT: mean 79.16, std 14.99, range [39.47, 97.81]

Sequence (200 aa):
MAARHPDRPKSWKRFILYDPWLETLDHCSEKFIRTWRKSSSSEGPVPPDFPCLIVNSPGFTAWKEHFKRLQDLFIIDRNKSDQFCLFATLGGIIHSSFSDLPVLVEWLWKLTKKLKVDSQKAIQIITDLTLEFIEYDAAADRAPSKEARREKEDQAEAKNRLQAFLDLHKPQPSHGHPQHEESLESLQPGKLLVHFKRFF